Protein AF-A0AA41RWF1-F1 (afdb_monomer_lite)

Sequence (185 aa):
METISLFETELESFVRKYQIRYLEVITYLYDSVLVNKEYFAYAWTNDVKHFGIRTSNRVEGAHSVLKRFLGNSQGGFVECWKQMHKLHESQLTNIKAKFQQSLTFIKHHHRISDFKGLHNHVSQYALDIINKEVGRLEKSRSIAVNFCGCIIYKTHGLPCAHMITIIRSPRKAVINGTRPQLLTK

Radius of gyration: 22.76 Å; chains: 1; bounding box: 69×41×54 Å

Organism: Papaver nudicaule (NCBI:txid74823)

pLDDT: mean 87.12, std 14.69, range [31.48, 97.62]

InterPro domains:
  IPR007527 Zinc finger, SWIM-type [PS50966] (125-171)
  IPR052579 Zinc finger SWIM domain-containing protein [PTHR31569] (22-174)

Foldseek 3Di:
DDAPVNVVVVVVVVCVVCCVPCVVVNVCCVVPPVVCCLLAPCNNLLQAAAQPPRDCVVVVVVVVVLCVQQPDPPDDPVSSVVSVVVVVVVVVVVVVVQLVCQQPDDDPLLPDPLCPVVRNPDRPVLSVVVSVQVVVCVVVVADDPVRFSCSCCSHNVHDHNNNVVCVVPVVVPVPPPDDPPDDDD

Structure (mmCIF, N/CA/C/O backbone):
data_AF-A0AA41RWF1-F1
#
_entry.id   AF-A0AA41RWF1-F1
#
loop_
_atom_site.group_PDB
_atom_site.id
_atom_site.type_symbol
_atom_site.label_atom_id
_atom_site.label_alt_id
_atom_site.label_comp_id
_atom_site.label_asym_id
_atom_site.label_entity_id
_atom_site.label_seq_id
_atom_site.pdbx_PDB_ins_code
_atom_site.Cartn_x
_atom_site.Cartn_y
_atom_site.Cartn_z
_atom_site.occupancy
_atom_site.B_iso_or_equiv
_atom_site.auth_seq_id
_atom_site.auth_comp_id
_atom_site.auth_asym_id
_atom_site.auth_atom_id
_atom_site.pdbx_PDB_model_num
ATOM 1 N N . MET A 1 1 ? 13.223 6.707 6.615 1.00 62.81 1 MET A N 1
ATOM 2 C CA . MET A 1 1 ? 12.283 5.584 6.805 1.00 62.81 1 MET A CA 1
ATOM 3 C C . MET A 1 1 ? 11.822 5.655 8.234 1.00 62.81 1 MET A C 1
ATOM 5 O O . MET A 1 1 ? 12.671 5.891 9.079 1.00 62.81 1 MET A O 1
ATOM 9 N N . GLU A 1 2 ? 10.531 5.500 8.488 1.00 75.25 2 GLU A N 1
ATOM 10 C CA . GLU A 1 2 ? 10.034 5.460 9.859 1.00 75.25 2 GLU A CA 1
ATOM 11 C C . GLU A 1 2 ? 10.534 4.180 10.533 1.00 75.25 2 GLU A C 1
ATOM 13 O O . GLU A 1 2 ? 10.207 3.078 10.095 1.00 75.25 2 GLU A O 1
ATOM 18 N N . THR A 1 3 ? 11.422 4.341 11.509 1.00 86.75 3 THR A N 1
ATOM 19 C CA . THR A 1 3 ? 11.928 3.271 12.374 1.00 86.75 3 THR A CA 1
ATOM 20 C C . THR A 1 3 ? 11.133 3.267 13.672 1.00 86.75 3 THR A C 1
ATOM 22 O O . THR A 1 3 ? 10.513 4.272 14.015 1.00 86.75 3 THR A O 1
ATOM 25 N N . ILE A 1 4 ? 11.189 2.166 14.425 1.00 92.50 4 ILE A N 1
ATOM 26 C CA . ILE A 1 4 ? 10.578 2.088 15.763 1.00 92.50 4 ILE A CA 1
ATOM 27 C C . ILE A 1 4 ? 11.086 3.235 16.649 1.00 92.50 4 ILE A C 1
ATOM 29 O O . ILE A 1 4 ? 10.285 3.952 17.234 1.00 92.50 4 ILE A O 1
ATOM 33 N N . SER A 1 5 ? 12.394 3.504 16.626 1.00 93.12 5 SER A N 1
ATOM 34 C CA . SER A 1 5 ? 12.993 4.614 17.375 1.00 93.12 5 SER A CA 1
ATOM 35 C C . SER A 1 5 ? 12.458 5.994 16.977 1.00 93.12 5 SER A C 1
ATOM 37 O O . SER A 1 5 ? 12.246 6.847 17.837 1.00 93.12 5 SER A O 1
ATOM 39 N N . LEU A 1 6 ? 12.228 6.230 15.679 1.00 93.75 6 LEU A N 1
ATOM 40 C CA . LEU A 1 6 ? 11.646 7.487 15.212 1.00 93.75 6 LEU A CA 1
ATOM 41 C C . LEU A 1 6 ? 10.189 7.596 15.663 1.00 93.75 6 LEU A C 1
ATOM 43 O O . LEU A 1 6 ? 9.792 8.642 16.158 1.00 93.75 6 LEU A O 1
ATOM 47 N N . PHE A 1 7 ? 9.417 6.512 15.547 1.00 95.06 7 PHE A N 1
ATOM 48 C CA . PHE A 1 7 ? 8.037 6.467 16.023 1.00 95.06 7 PHE A CA 1
ATOM 49 C C . PHE A 1 7 ? 7.943 6.776 17.524 1.00 95.06 7 PHE A C 1
ATOM 51 O O . PHE A 1 7 ? 7.116 7.586 17.927 1.00 95.06 7 PHE A O 1
ATOM 58 N N . GLU A 1 8 ? 8.804 6.175 18.346 1.00 95.19 8 GLU A N 1
ATOM 59 C CA . GLU A 1 8 ? 8.847 6.414 19.794 1.00 95.19 8 GLU A CA 1
ATOM 60 C C . GLU A 1 8 ? 9.209 7.868 20.116 1.00 95.19 8 GLU A C 1
ATOM 62 O O . GLU A 1 8 ? 8.521 8.510 20.907 1.00 95.19 8 GLU A O 1
ATOM 67 N N . THR A 1 9 ? 10.214 8.422 19.433 1.00 96.50 9 THR A N 1
ATOM 68 C CA . THR A 1 9 ? 10.635 9.821 19.614 1.00 96.50 9 THR A CA 1
ATOM 69 C C . THR A 1 9 ? 9.513 10.805 19.257 1.00 96.50 9 THR A C 1
ATOM 71 O O . THR A 1 9 ? 9.232 11.746 20.003 1.00 96.50 9 THR A O 1
ATOM 74 N N . GLU A 1 10 ? 8.842 10.590 18.123 1.00 95.56 10 GLU A N 1
ATOM 75 C CA . GLU A 1 10 ? 7.728 11.435 17.679 1.00 95.56 10 GLU A CA 1
ATOM 76 C C . GLU A 1 10 ? 6.505 11.285 18.596 1.00 95.56 10 GLU A C 1
ATOM 78 O O . GLU A 1 10 ? 5.835 12.274 18.903 1.00 95.56 10 GLU A O 1
ATOM 83 N N . LEU A 1 11 ? 6.237 10.073 19.093 1.00 95.56 11 LEU A N 1
ATOM 84 C CA . LEU A 1 11 ? 5.169 9.820 20.057 1.00 95.56 11 LEU A CA 1
ATOM 85 C C . LEU A 1 11 ? 5.436 10.537 21.385 1.00 95.56 11 LEU A C 1
ATOM 87 O O . LEU A 1 11 ? 4.533 11.178 21.919 1.00 95.56 11 LEU A O 1
ATOM 91 N N . GLU A 1 12 ? 6.664 10.494 21.902 1.00 96.00 12 GLU A N 1
ATOM 92 C CA . GLU A 1 12 ? 7.034 11.241 23.106 1.00 96.00 12 GLU A CA 1
ATOM 93 C C . GLU A 1 12 ? 6.847 12.749 22.924 1.00 96.00 12 GLU A C 1
ATOM 95 O O . GLU A 1 12 ? 6.279 13.416 23.791 1.00 96.00 12 GLU A O 1
ATOM 100 N N . SER A 1 13 ? 7.293 13.292 21.788 1.00 96.88 13 SER A N 1
ATOM 101 C CA . SER A 1 13 ? 7.102 14.703 21.439 1.00 96.88 13 SER A CA 1
ATOM 102 C C . SER A 1 13 ? 5.614 15.076 21.401 1.00 96.88 13 SER A C 1
ATOM 104 O O . SER A 1 13 ? 5.193 16.074 21.997 1.00 96.88 13 SER A O 1
ATOM 106 N N . PHE A 1 14 ? 4.791 14.230 20.774 1.00 96.12 14 PHE A N 1
ATOM 107 C CA . PHE A 1 14 ? 3.341 14.387 20.720 1.00 96.12 14 PHE A CA 1
ATOM 108 C C . PHE A 1 14 ? 2.708 14.382 22.119 1.00 96.12 14 PHE A C 1
ATOM 110 O O . PHE A 1 14 ? 1.944 15.288 22.457 1.00 96.12 14 PHE A O 1
ATOM 117 N N . VAL A 1 15 ? 3.056 13.411 22.964 1.00 96.56 15 VAL A N 1
ATOM 118 C CA . VAL A 1 15 ? 2.513 13.292 24.323 1.00 96.56 15 VAL A CA 1
ATOM 119 C C . VAL A 1 15 ? 2.892 14.503 25.165 1.00 96.56 15 VAL A C 1
ATOM 121 O O . VAL A 1 15 ? 2.004 15.144 25.722 1.00 96.56 15 VAL A O 1
ATOM 124 N N . ARG A 1 16 ? 4.168 14.907 25.179 1.00 96.56 16 ARG A N 1
ATOM 125 C CA . ARG A 1 16 ? 4.625 16.097 25.922 1.00 96.56 16 ARG A CA 1
ATOM 126 C C . ARG A 1 16 ? 3.846 17.354 25.538 1.00 96.56 16 ARG A C 1
ATOM 128 O O . ARG A 1 16 ? 3.537 18.177 26.397 1.00 96.56 16 ARG A O 1
ATOM 135 N N . LYS A 1 17 ? 3.507 17.499 24.255 1.00 96.88 17 LYS A N 1
ATOM 136 C CA . LYS A 1 17 ? 2.778 18.659 23.736 1.00 96.88 17 LYS A CA 1
ATOM 137 C C . LYS A 1 17 ? 1.309 18.695 24.166 1.00 96.88 17 LYS A C 1
ATOM 139 O O . LYS A 1 17 ? 0.780 19.781 24.401 1.00 96.88 17 LYS A O 1
ATOM 144 N N . TYR A 1 18 ? 0.638 17.546 24.234 1.00 96.38 18 TYR A N 1
ATOM 145 C CA . TYR A 1 18 ? -0.822 17.490 24.394 1.00 96.38 18 TYR A CA 1
ATOM 146 C C . TYR A 1 18 ? -1.298 16.973 25.756 1.00 96.38 18 TYR A C 1
ATOM 148 O O . TYR A 1 18 ? -2.441 17.244 26.121 1.00 96.38 18 TYR A O 1
ATOM 156 N N . GLN A 1 19 ? -0.444 16.311 26.540 1.00 95.25 19 GLN A N 1
ATOM 157 C CA . GLN A 1 19 ? -0.820 15.669 27.805 1.00 95.25 19 GLN A CA 1
ATOM 158 C C . GLN A 1 19 ? -1.417 16.634 28.834 1.00 95.25 19 GLN A C 1
ATOM 160 O O . GLN A 1 19 ? -2.374 16.274 29.509 1.00 95.25 19 GLN A O 1
ATOM 165 N N . ILE A 1 20 ? -0.908 17.867 28.924 1.00 95.31 20 ILE A N 1
ATOM 166 C CA . ILE A 1 20 ? -1.401 18.855 29.899 1.00 95.31 20 ILE A CA 1
ATOM 167 C C . ILE A 1 20 ? -2.837 19.290 29.573 1.00 95.31 20 ILE A C 1
ATOM 169 O O . ILE A 1 20 ? -3.642 19.507 30.473 1.00 95.31 20 ILE A O 1
ATOM 173 N N . ARG A 1 21 ? -3.170 19.425 28.283 1.00 97.19 21 ARG A N 1
ATOM 174 C CA . ARG A 1 21 ? -4.465 19.963 27.833 1.00 97.19 21 ARG A CA 1
ATOM 175 C C . ARG A 1 21 ? -5.507 18.880 27.551 1.00 97.19 21 ARG A C 1
ATOM 177 O O . ARG A 1 21 ? -6.697 19.163 27.617 1.00 97.19 21 ARG A O 1
ATOM 184 N N . TYR A 1 22 ? -5.067 17.670 27.214 1.00 96.81 22 TYR A N 1
ATOM 185 C CA . TYR A 1 22 ? -5.921 16.583 26.735 1.00 96.81 22 TYR A CA 1
ATOM 186 C C . TYR A 1 22 ? -5.554 15.248 27.389 1.00 96.81 22 TYR A C 1
ATOM 188 O O . TYR A 1 22 ? -5.362 14.247 26.699 1.00 96.81 22 TYR A O 1
ATOM 196 N N . LEU A 1 23 ? -5.442 15.231 28.721 1.00 96.38 23 LEU A N 1
ATOM 197 C CA . LEU A 1 23 ? -5.021 14.049 29.476 1.00 96.38 23 LEU A CA 1
ATOM 198 C C . LEU A 1 23 ? -5.875 12.813 29.152 1.00 96.38 23 LEU A C 1
ATOM 200 O O . LEU A 1 23 ? -5.319 11.778 28.806 1.00 96.38 23 LEU A O 1
ATOM 204 N N . GLU A 1 24 ? -7.204 12.945 29.162 1.00 96.75 24 GLU A N 1
ATOM 205 C CA . GLU A 1 24 ? -8.130 11.841 28.858 1.00 96.75 24 GLU A CA 1
ATOM 206 C C . GLU A 1 24 ? -7.928 11.266 27.449 1.00 96.75 24 GLU A C 1
ATOM 208 O O . GLU A 1 24 ? -7.979 10.053 27.254 1.00 96.75 24 GLU A O 1
ATOM 213 N N . VAL A 1 25 ? -7.643 12.124 26.463 1.00 96.50 25 VAL A N 1
ATOM 214 C CA . VAL A 1 25 ? -7.383 11.694 25.081 1.00 96.50 25 VAL A CA 1
ATOM 215 C C . VAL A 1 25 ? -6.064 10.934 24.998 1.00 96.50 25 VAL A C 1
ATOM 217 O O . VAL A 1 25 ? -5.992 9.914 24.317 1.00 96.50 25 VAL A O 1
ATOM 220 N N . ILE A 1 26 ? -5.022 11.406 25.688 1.00 97.38 26 ILE A N 1
ATOM 221 C CA . ILE A 1 26 ? -3.736 10.705 25.746 1.00 97.38 26 ILE A CA 1
ATOM 222 C C . ILE A 1 26 ? -3.899 9.346 26.433 1.00 97.38 26 ILE A C 1
ATOM 224 O O . ILE A 1 26 ? -3.434 8.350 25.885 1.00 97.38 26 ILE A O 1
ATOM 228 N N . THR A 1 27 ? -4.606 9.276 27.563 1.00 97.25 27 THR A N 1
ATOM 229 C CA . THR A 1 27 ? -4.913 8.010 28.246 1.00 97.25 27 THR A CA 1
ATOM 230 C C . THR A 1 27 ? -5.636 7.044 27.311 1.00 97.25 27 THR A C 1
ATOM 232 O O . THR A 1 27 ? -5.167 5.931 27.095 1.00 97.25 27 THR A O 1
ATOM 235 N N . TYR A 1 28 ? -6.700 7.499 26.645 1.00 97.12 28 TYR A N 1
ATOM 236 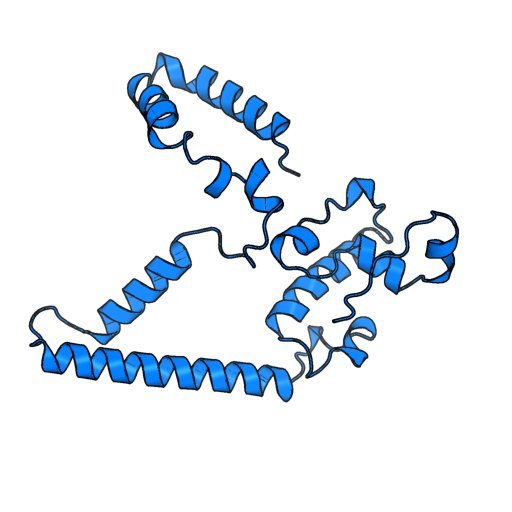C CA . TYR A 1 28 ? -7.417 6.690 25.661 1.00 97.12 28 TYR A CA 1
ATOM 237 C C . TYR A 1 28 ? -6.513 6.196 24.521 1.00 97.12 28 TYR A C 1
ATOM 239 O O . TYR A 1 28 ? -6.597 5.036 24.110 1.00 97.12 28 TYR A O 1
ATOM 247 N N . LEU A 1 29 ? -5.631 7.057 23.999 1.00 96.50 29 LEU A N 1
ATOM 248 C CA . LEU A 1 29 ? -4.693 6.669 22.948 1.00 96.50 29 LEU A CA 1
ATOM 249 C C . LEU A 1 29 ? -3.786 5.525 23.405 1.00 96.50 29 LEU A C 1
ATOM 251 O O . LEU A 1 29 ? -3.615 4.575 22.642 1.00 96.50 29 LEU A O 1
ATOM 255 N N . TYR A 1 30 ? -3.243 5.583 24.620 1.00 96.62 30 TYR A N 1
ATOM 256 C CA . TYR A 1 30 ? -2.413 4.508 25.167 1.00 96.62 30 TYR A CA 1
ATOM 257 C C . TYR A 1 30 ? -3.206 3.224 25.415 1.00 96.62 30 TYR A C 1
ATOM 259 O O . TYR A 1 30 ? -2.762 2.158 24.989 1.00 96.62 30 TYR A O 1
ATOM 267 N N . ASP A 1 31 ? -4.387 3.336 26.017 1.00 96.88 31 ASP A N 1
ATOM 268 C CA . ASP A 1 31 ? -5.171 2.182 26.462 1.00 96.88 31 ASP A CA 1
ATOM 269 C C . ASP A 1 31 ? -5.886 1.459 25.312 1.00 96.88 31 ASP A C 1
ATOM 271 O O . ASP A 1 31 ? -6.123 0.256 25.387 1.00 96.88 31 ASP A O 1
ATOM 275 N N . SER A 1 32 ? -6.246 2.176 24.241 1.00 95.81 32 SER A N 1
ATOM 276 C CA . SER A 1 32 ? -7.093 1.634 23.164 1.00 95.81 32 SER A CA 1
ATOM 277 C C . SER A 1 32 ? -6.406 1.588 21.800 1.00 95.81 32 SER A C 1
ATOM 279 O O . SER A 1 32 ? -6.518 0.601 21.070 1.00 95.81 32 SER A O 1
ATOM 281 N N . VAL A 1 33 ? -5.698 2.655 21.416 1.00 95.00 33 VAL A N 1
ATOM 282 C CA . VAL A 1 33 ? -5.188 2.804 20.043 1.00 95.00 33 VAL A CA 1
ATOM 283 C C . VAL A 1 33 ? -3.782 2.224 19.911 1.00 95.00 33 VAL A C 1
ATOM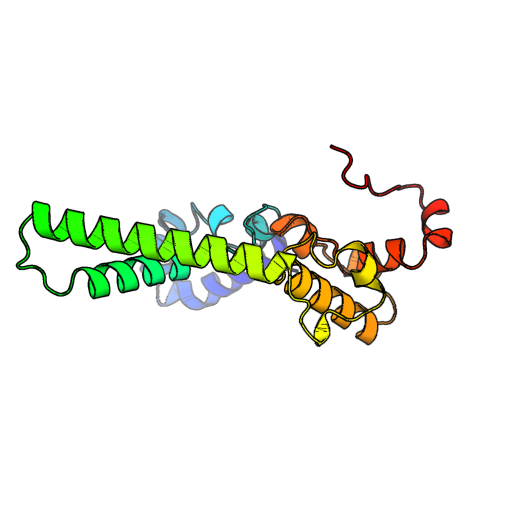 285 O O . VAL A 1 33 ? -3.532 1.383 19.047 1.00 95.00 33 VAL A O 1
ATOM 288 N N . LEU A 1 34 ? -2.859 2.633 20.780 1.00 95.94 34 LEU A N 1
ATOM 289 C CA . LEU A 1 34 ? -1.443 2.272 20.704 1.00 95.94 34 LEU A CA 1
ATOM 290 C C . LEU A 1 34 ? -1.169 0.807 21.054 1.00 95.94 34 LEU A C 1
ATOM 292 O O . LEU A 1 34 ? -0.139 0.282 20.632 1.00 95.94 34 LEU A O 1
ATOM 296 N N . VAL A 1 35 ? -2.105 0.124 21.720 1.00 96.44 35 VAL A N 1
ATOM 297 C CA . VAL A 1 35 ? -2.092 -1.342 21.882 1.00 96.44 35 VAL A CA 1
ATOM 298 C C . VAL A 1 35 ? -1.989 -2.045 20.524 1.00 96.44 35 VAL A C 1
ATOM 300 O O . VAL A 1 35 ? -1.340 -3.077 20.399 1.00 96.44 35 VAL A O 1
ATOM 303 N N . ASN A 1 36 ? -2.565 -1.443 19.481 1.00 94.12 36 ASN A N 1
ATOM 304 C CA . ASN A 1 36 ? -2.608 -1.984 18.126 1.00 94.12 36 ASN A CA 1
ATOM 305 C C . ASN A 1 36 ? -1.640 -1.278 17.158 1.00 94.12 36 ASN A C 1
ATOM 307 O O . ASN A 1 36 ? -1.788 -1.410 15.942 1.00 94.12 36 ASN A O 1
ATOM 311 N N . LYS A 1 37 ? -0.651 -0.521 17.662 1.00 93.50 37 LYS A N 1
ATOM 312 C CA . LYS A 1 37 ? 0.268 0.293 16.836 1.00 93.50 37 LYS A CA 1
ATOM 313 C C . LYS A 1 37 ? 0.969 -0.491 15.733 1.00 93.50 37 LYS A C 1
ATOM 315 O O . LYS A 1 37 ? 1.160 0.035 14.640 1.00 93.50 37 LYS A O 1
ATOM 320 N N . GLU A 1 38 ? 1.280 -1.760 15.974 1.00 92.62 38 GLU A N 1
ATOM 321 C CA . GLU A 1 38 ? 1.986 -2.608 15.009 1.00 92.62 38 GLU A CA 1
ATOM 322 C C . GLU A 1 38 ? 1.180 -2.848 13.721 1.00 92.62 38 GLU A C 1
ATOM 324 O O . GLU A 1 38 ? 1.755 -3.078 12.657 1.00 92.62 38 GLU A O 1
ATOM 329 N N . TYR A 1 39 ? -0.150 -2.722 13.787 1.00 88.88 39 TYR A N 1
ATOM 330 C CA . TYR A 1 39 ? -1.045 -2.940 12.651 1.00 88.88 39 TYR A CA 1
ATOM 331 C C . TYR A 1 39 ? -1.216 -1.717 11.744 1.00 88.88 39 TYR A C 1
ATOM 333 O O . TYR A 1 39 ? -1.690 -1.869 10.617 1.00 88.88 39 TYR A O 1
ATOM 341 N N . PHE A 1 40 ? -0.854 -0.512 12.198 1.00 88.38 40 PHE A N 1
ATOM 342 C CA . PH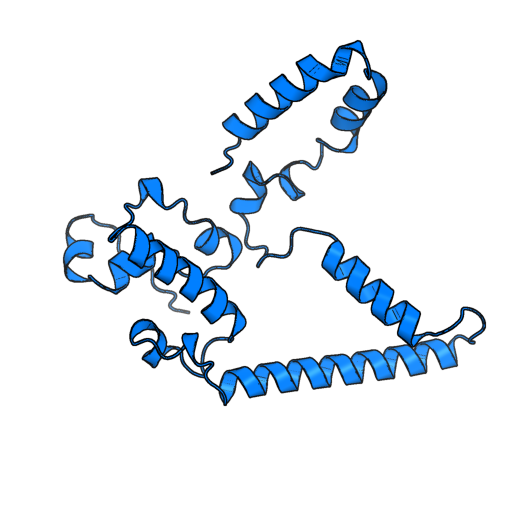E A 1 40 ? -1.082 0.718 11.426 1.00 88.38 40 PHE A CA 1
ATOM 343 C C . PHE A 1 40 ? 0.125 1.656 11.336 1.00 88.38 40 PHE A C 1
ATOM 345 O O . PHE A 1 40 ? 0.223 2.414 10.370 1.00 88.38 40 PHE A O 1
ATOM 352 N N . ALA A 1 41 ? 1.050 1.627 12.295 1.00 92.06 41 ALA A N 1
ATOM 353 C CA . ALA A 1 41 ? 2.217 2.497 12.270 1.00 92.06 41 ALA A CA 1
ATOM 354 C C . ALA A 1 41 ? 3.260 1.981 11.270 1.00 92.06 41 ALA A C 1
ATOM 356 O O . ALA A 1 41 ? 3.521 0.779 11.149 1.00 92.06 41 ALA A O 1
ATOM 357 N N . TYR A 1 42 ? 3.877 2.901 10.527 1.00 92.00 42 TYR A N 1
ATOM 358 C CA . TYR A 1 42 ? 4.823 2.568 9.460 1.00 92.00 42 TYR A CA 1
ATOM 359 C C . TYR A 1 42 ? 6.077 1.859 9.961 1.00 92.00 42 TYR A C 1
ATOM 361 O O . TYR A 1 42 ? 6.650 1.066 9.214 1.00 92.00 42 TYR A O 1
ATOM 369 N N . ALA A 1 43 ? 6.475 2.111 11.209 1.00 93.75 43 ALA A N 1
ATOM 370 C CA . ALA A 1 43 ? 7.609 1.449 11.844 1.00 93.75 43 ALA A CA 1
ATOM 371 C C . ALA A 1 43 ? 7.495 -0.089 11.840 1.00 93.75 43 ALA A C 1
ATOM 373 O O . ALA A 1 43 ? 8.510 -0.762 11.673 1.00 93.75 43 ALA A O 1
ATOM 374 N N . TRP A 1 44 ? 6.276 -0.632 11.937 1.00 93.62 44 TRP A N 1
ATOM 375 C CA . TRP A 1 44 ? 6.010 -2.074 11.871 1.00 93.62 44 TRP A 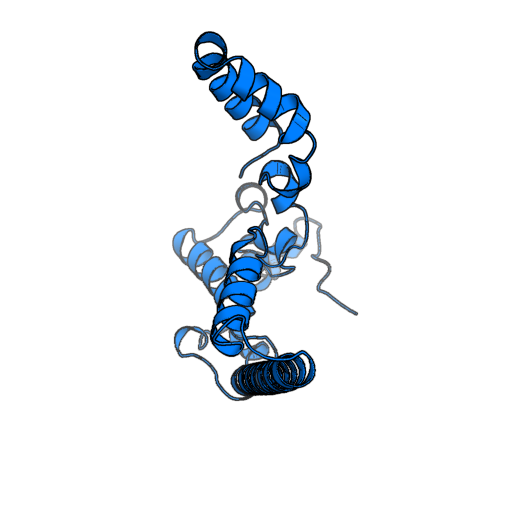CA 1
ATOM 376 C C . TRP A 1 44 ? 5.432 -2.488 10.518 1.00 93.62 44 TRP A C 1
ATOM 378 O O . TRP A 1 44 ? 5.888 -3.448 9.898 1.00 93.62 44 TRP A O 1
ATOM 388 N N . THR A 1 45 ? 4.462 -1.731 9.998 1.00 93.06 45 THR A N 1
ATOM 389 C CA . THR A 1 45 ? 3.749 -2.123 8.773 1.00 93.06 45 THR A CA 1
ATOM 390 C C . THR A 1 45 ? 4.634 -2.117 7.525 1.00 93.06 45 THR A C 1
ATOM 392 O O . THR A 1 45 ? 4.381 -2.883 6.599 1.00 93.06 45 THR A O 1
ATOM 395 N N . ASN A 1 46 ? 5.717 -1.331 7.489 1.00 93.38 46 ASN A N 1
ATOM 396 C CA . ASN A 1 46 ? 6.657 -1.365 6.363 1.00 93.38 46 ASN A CA 1
ATOM 397 C C . ASN A 1 46 ? 7.495 -2.652 6.287 1.00 93.38 46 ASN A C 1
ATOM 399 O O . ASN A 1 46 ? 8.238 -2.815 5.315 1.00 93.38 46 ASN A O 1
ATOM 403 N N . ASP A 1 47 ? 7.394 -3.546 7.275 1.00 91.56 47 ASP A N 1
ATOM 404 C CA . ASP A 1 47 ? 8.089 -4.836 7.298 1.00 91.56 47 ASP A CA 1
ATOM 405 C C . ASP A 1 47 ? 7.196 -6.032 6.936 1.00 91.56 47 ASP A C 1
ATOM 407 O O . ASP A 1 47 ? 7.682 -7.153 6.812 1.00 91.56 47 ASP A O 1
ATOM 411 N N . VAL A 1 48 ? 5.902 -5.805 6.679 1.00 91.69 48 VAL A N 1
ATOM 412 C CA . VAL A 1 48 ? 4.952 -6.865 6.305 1.00 91.69 48 VAL A CA 1
ATOM 413 C C . VAL A 1 48 ? 4.408 -6.680 4.888 1.00 91.69 48 VAL A C 1
ATOM 415 O O . VAL A 1 48 ? 4.214 -5.564 4.402 1.00 91.69 48 VAL A O 1
ATOM 418 N N . LYS A 1 49 ? 4.112 -7.792 4.204 1.00 93.62 49 LYS A N 1
ATOM 419 C CA . LYS A 1 49 ? 3.547 -7.787 2.843 1.00 93.62 49 LYS A CA 1
ATOM 420 C C . LYS A 1 49 ? 2.058 -7.446 2.856 1.00 93.62 49 LYS A C 1
ATOM 422 O O . LYS A 1 49 ? 1.212 -8.333 2.854 1.00 93.62 49 LYS A O 1
ATOM 427 N N . HIS A 1 50 ? 1.737 -6.158 2.829 1.00 92.00 50 HIS A N 1
ATOM 428 C CA . HIS A 1 50 ? 0.354 -5.672 2.809 1.00 92.00 50 HIS A CA 1
ATOM 429 C C . HIS A 1 50 ? -0.096 -5.143 1.424 1.00 92.00 50 HIS A C 1
ATOM 431 O O . HIS A 1 50 ? -1.216 -4.662 1.275 1.00 92.00 50 HIS A O 1
ATOM 437 N N . PHE A 1 51 ? 0.764 -5.174 0.395 1.00 91.94 51 PHE A N 1
ATOM 438 C CA . PHE A 1 51 ? 0.464 -4.800 -1.004 1.00 91.94 51 PHE A CA 1
ATOM 439 C C . PHE A 1 51 ? -0.177 -3.410 -1.200 1.00 91.94 51 PHE A C 1
ATOM 441 O O . PHE A 1 51 ? -0.948 -3.172 -2.133 1.00 91.94 51 PHE A O 1
ATOM 448 N N . GLY A 1 52 ? 0.130 -2.474 -0.298 1.00 88.56 52 GLY A N 1
ATOM 449 C CA . GLY A 1 52 ? -0.432 -1.120 -0.302 1.00 88.56 52 GLY A CA 1
ATOM 450 C C . GLY A 1 52 ? -1.809 -0.995 0.360 1.00 88.56 52 GLY A C 1
ATOM 451 O O . GLY A 1 52 ? -2.331 0.115 0.450 1.00 88.56 52 GLY A O 1
ATOM 452 N N . ILE A 1 53 ? -2.378 -2.089 0.873 1.00 86.88 53 ILE A N 1
ATOM 453 C CA . ILE A 1 53 ? -3.580 -2.078 1.711 1.00 86.88 53 ILE A CA 1
ATOM 454 C C . ILE A 1 53 ? -3.154 -1.666 3.121 1.00 86.88 53 ILE A C 1
ATOM 456 O O . ILE A 1 53 ? -2.543 -2.449 3.835 1.00 86.88 53 ILE A O 1
ATOM 460 N N . ARG A 1 54 ? -3.404 -0.407 3.488 1.00 79.44 54 ARG A N 1
ATOM 461 C CA . ARG A 1 54 ? -3.035 0.152 4.804 1.00 79.44 54 ARG A CA 1
ATOM 462 C C . ARG A 1 54 ? -4.165 0.901 5.500 1.00 79.44 54 ARG A C 1
ATOM 464 O O . ARG A 1 54 ? -4.042 1.242 6.665 1.00 79.44 54 ARG A O 1
ATOM 471 N N . THR A 1 55 ? -5.235 1.216 4.777 1.00 79.12 55 THR A N 1
ATOM 472 C CA . THR A 1 55 ? -6.347 2.019 5.289 1.00 79.12 55 THR A CA 1
ATOM 473 C C . THR A 1 55 ? -7.672 1.329 5.004 1.00 79.12 55 THR A C 1
ATOM 475 O O . THR A 1 55 ? -7.806 0.586 4.023 1.00 79.12 55 THR A O 1
ATOM 478 N N . SER A 1 56 ? -8.673 1.617 5.837 1.00 80.25 56 SER A N 1
ATOM 479 C CA . SER A 1 56 ? -10.055 1.168 5.653 1.00 80.25 56 SER A CA 1
ATOM 480 C C . SER A 1 56 ? -10.712 1.763 4.405 1.00 80.25 56 SER A C 1
ATOM 482 O O . SER A 1 56 ? -11.752 1.262 3.994 1.00 80.25 56 SER A O 1
ATOM 484 N N . ASN A 1 57 ? -10.098 2.743 3.727 1.00 84.25 57 ASN A N 1
ATOM 485 C CA . ASN A 1 57 ? -10.659 3.405 2.541 1.00 84.25 57 ASN A CA 1
ATOM 486 C C . ASN A 1 57 ? -11.122 2.417 1.457 1.00 84.25 57 ASN A C 1
ATOM 488 O O . ASN A 1 57 ? -12.094 2.671 0.751 1.00 84.25 57 ASN A O 1
ATOM 492 N N . ARG A 1 58 ? -10.428 1.280 1.292 1.00 83.88 58 ARG A N 1
ATOM 493 C CA . ARG A 1 58 ? -10.843 0.233 0.340 1.00 83.88 58 ARG A CA 1
ATOM 494 C C . ARG A 1 58 ? -12.127 -0.468 0.781 1.00 83.88 58 ARG A C 1
ATOM 496 O O . ARG A 1 58 ? -12.984 -0.725 -0.061 1.00 83.88 58 ARG A O 1
ATOM 503 N N . VAL A 1 59 ? -12.257 -0.742 2.076 1.00 86.69 59 VAL A N 1
ATOM 504 C CA . VAL A 1 59 ? -13.448 -1.342 2.692 1.00 86.69 59 VAL A CA 1
ATOM 505 C C . VAL A 1 59 ? -14.614 -0.358 2.644 1.00 86.69 59 VAL A C 1
ATOM 507 O O . VAL A 1 59 ? -15.696 -0.710 2.190 1.00 86.69 59 VAL A O 1
ATOM 510 N N . GLU A 1 60 ? -14.383 0.896 3.019 1.00 90.19 60 GLU A N 1
ATOM 511 C CA . GLU A 1 60 ? -15.385 1.963 2.976 1.00 90.19 60 GLU A CA 1
ATOM 512 C C . GLU A 1 60 ? -15.864 2.240 1.549 1.00 90.19 60 GLU A C 1
ATOM 514 O O . GLU A 1 60 ? -17.064 2.365 1.308 1.00 90.19 60 GLU A O 1
ATOM 519 N N . GLY A 1 61 ? -14.947 2.257 0.577 1.00 90.00 61 GLY A N 1
ATOM 520 C CA . GLY A 1 61 ? -15.288 2.374 -0.838 1.00 90.00 61 GLY A CA 1
ATOM 521 C C . GLY A 1 61 ? -16.141 1.203 -1.328 1.00 90.00 61 GLY A C 1
ATOM 522 O O . GLY A 1 61 ? -17.152 1.420 -1.993 1.00 90.00 61 GLY A O 1
ATOM 523 N N . ALA A 1 62 ? -15.783 -0.032 -0.963 1.00 88.69 62 ALA A N 1
ATOM 524 C CA . ALA A 1 62 ? -16.581 -1.214 -1.290 1.00 88.69 62 ALA A CA 1
ATOM 525 C C . ALA A 1 62 ? -17.977 -1.156 -0.647 1.00 88.69 62 ALA A C 1
ATOM 527 O O . ALA A 1 62 ? -18.975 -1.424 -1.315 1.00 88.69 62 ALA A O 1
ATOM 528 N N . HIS A 1 63 ? -18.058 -0.730 0.614 1.00 90.19 63 HIS A N 1
ATOM 529 C CA . HIS A 1 63 ? -19.317 -0.561 1.331 1.00 90.19 63 HIS A CA 1
ATOM 530 C C . HIS A 1 63 ? -20.198 0.527 0.701 1.00 90.19 63 HIS A C 1
ATOM 532 O O . HIS A 1 63 ? -21.400 0.331 0.541 1.00 90.19 63 HIS A O 1
ATOM 538 N N . SER A 1 64 ? -19.605 1.647 0.283 1.00 92.06 64 SER A N 1
ATOM 539 C CA . SER A 1 64 ? -20.301 2.721 -0.434 1.00 92.06 64 SER A CA 1
ATOM 540 C C . SER A 1 64 ? -20.859 2.240 -1.778 1.00 92.06 64 SER A C 1
ATOM 542 O O . SER A 1 64 ? -22.027 2.479 -2.089 1.00 92.06 64 SER A O 1
ATOM 544 N N . VAL A 1 65 ? -20.067 1.482 -2.547 1.00 91.81 65 VAL A N 1
ATOM 545 C CA . VAL A 1 65 ? -20.526 0.865 -3.802 1.00 91.81 65 VAL A CA 1
ATOM 546 C C . VAL A 1 65 ? -21.691 -0.087 -3.550 1.00 91.81 65 VAL A C 1
ATOM 548 O O . VAL A 1 65 ? -22.683 -0.003 -4.269 1.00 91.81 65 VAL A O 1
ATOM 551 N N . LEU A 1 66 ? -21.598 -0.945 -2.530 1.00 90.56 66 LEU A N 1
ATOM 552 C CA . LEU A 1 66 ? -22.666 -1.873 -2.165 1.00 90.56 66 LEU A CA 1
ATOM 553 C C . LEU A 1 66 ? -23.951 -1.129 -1.788 1.00 90.56 66 LEU A C 1
ATOM 555 O O . LEU A 1 66 ? -25.001 -1.427 -2.345 1.00 90.56 66 LEU A O 1
ATOM 559 N N . LYS A 1 67 ? -23.870 -0.124 -0.908 1.00 89.69 67 LYS A N 1
ATOM 560 C CA . LYS A 1 67 ? -25.024 0.705 -0.527 1.00 89.69 67 LYS A CA 1
ATOM 561 C C . LYS A 1 67 ? -25.685 1.352 -1.739 1.00 89.69 67 LYS A C 1
ATOM 563 O O . LYS A 1 67 ? -26.900 1.293 -1.874 1.00 89.69 67 LYS A O 1
ATOM 568 N N . ARG A 1 68 ? -24.887 1.923 -2.646 1.00 89.19 68 ARG A N 1
ATOM 569 C CA . ARG A 1 68 ? -25.403 2.521 -3.883 1.00 89.19 68 ARG A CA 1
ATOM 570 C C . ARG A 1 68 ? -26.084 1.485 -4.774 1.00 89.19 68 ARG A C 1
ATOM 572 O O . ARG A 1 68 ? -27.063 1.815 -5.429 1.00 89.19 68 ARG A O 1
ATOM 579 N N . PHE A 1 69 ? -25.559 0.263 -4.810 1.00 85.94 69 PHE A N 1
ATOM 580 C CA . PHE A 1 69 ? -26.137 -0.820 -5.596 1.00 85.94 69 PHE A CA 1
ATOM 581 C C . PHE A 1 69 ? -27.465 -1.304 -5.015 1.00 85.94 69 PHE A C 1
ATOM 583 O O . PHE A 1 69 ? -28.376 -1.532 -5.794 1.00 85.94 69 PHE A O 1
ATOM 590 N N . LEU A 1 70 ? -27.564 -1.393 -3.681 1.00 88.94 70 LEU A N 1
ATOM 591 C CA . LEU A 1 70 ? -28.783 -1.745 -2.941 1.00 88.94 70 LEU A CA 1
ATOM 592 C C . LEU A 1 70 ? -29.879 -0.668 -3.036 1.00 88.94 70 LEU A C 1
ATOM 594 O O . LEU A 1 70 ? -31.059 -0.946 -2.834 1.00 88.94 70 LEU A O 1
ATOM 598 N N . GLY A 1 71 ? -29.500 0.575 -3.340 1.00 85.50 71 GLY A N 1
ATOM 599 C CA . GLY A 1 71 ? -30.425 1.689 -3.505 1.00 85.50 71 GLY A CA 1
ATOM 600 C C . GLY A 1 71 ? -30.954 2.199 -2.167 1.00 85.50 71 GLY A C 1
ATOM 601 O O . GLY A 1 71 ? -30.328 3.054 -1.542 1.00 85.50 71 GLY A O 1
ATOM 602 N N . ASN A 1 72 ? -32.118 1.708 -1.739 1.00 79.50 72 ASN A N 1
ATOM 603 C CA . ASN A 1 72 ? -32.781 2.128 -0.503 1.00 79.50 72 ASN A CA 1
ATOM 604 C C . ASN A 1 72 ? -32.941 0.958 0.485 1.00 79.50 72 ASN A C 1
ATOM 606 O O . ASN A 1 72 ? -32.791 -0.209 0.137 1.00 79.50 72 ASN A O 1
ATOM 610 N N . SER A 1 73 ? -33.249 1.273 1.743 1.00 79.75 73 SER A N 1
ATOM 611 C CA . SER A 1 73 ? -33.381 0.285 2.821 1.00 79.75 73 SER A CA 1
ATOM 612 C C . SER A 1 73 ? -34.745 -0.416 2.879 1.00 79.75 73 SER A C 1
ATOM 614 O O . SER A 1 73 ? -35.023 -1.095 3.862 1.00 79.75 73 SER A O 1
ATOM 616 N N . GLN A 1 74 ? -35.610 -0.244 1.873 1.00 80.19 74 GLN A N 1
ATOM 617 C CA . GLN A 1 74 ? -36.968 -0.809 1.855 1.00 80.19 74 GLN A CA 1
ATOM 618 C C . GLN A 1 74 ? -37.063 -2.127 1.066 1.00 80.19 74 GLN A C 1
ATOM 620 O O . GLN A 1 74 ? -38.135 -2.725 0.989 1.00 80.19 74 GLN A O 1
ATOM 625 N N . GLY A 1 75 ? -35.958 -2.595 0.477 1.00 79.69 75 GLY A N 1
ATOM 626 C CA . GLY A 1 75 ? -35.908 -3.863 -0.250 1.00 79.69 75 GLY A CA 1
ATOM 627 C C . GLY A 1 75 ? -36.038 -5.085 0.666 1.00 79.69 75 GLY A C 1
ATOM 628 O O . GLY A 1 75 ? -35.415 -5.161 1.7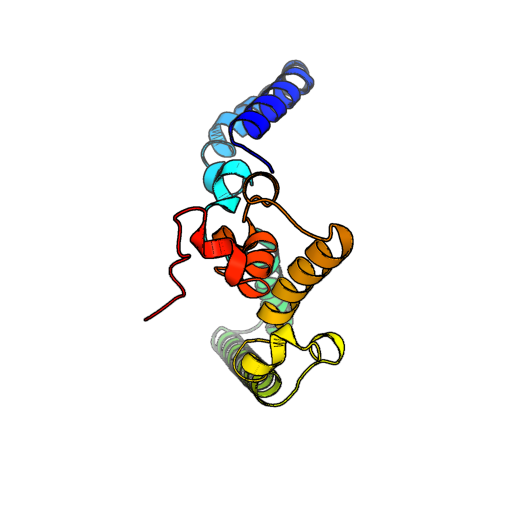24 1.00 79.69 75 GLY A O 1
ATOM 629 N N . GLY A 1 76 ? -36.825 -6.077 0.241 1.00 88.50 76 GLY A N 1
ATOM 630 C CA . GLY A 1 76 ? -36.890 -7.379 0.910 1.00 88.50 76 GLY A CA 1
ATOM 631 C C . GLY A 1 76 ? -35.606 -8.199 0.723 1.00 88.50 76 GLY A C 1
ATOM 632 O O . GLY A 1 76 ? -34.848 -7.985 -0.223 1.00 88.50 76 GLY A O 1
ATOM 633 N N . PHE A 1 77 ? -35.385 -9.193 1.589 1.00 89.06 77 PHE A N 1
ATOM 634 C CA . PHE A 1 77 ? -34.163 -10.015 1.602 1.00 89.06 77 PHE A CA 1
ATOM 635 C C . PHE A 1 77 ? -33.787 -10.599 0.227 1.00 89.06 77 PHE A C 1
ATOM 637 O O . PHE A 1 77 ? -32.638 -10.499 -0.202 1.00 89.06 77 PHE A O 1
ATOM 644 N N . VAL A 1 78 ? -34.763 -11.166 -0.491 1.00 91.81 78 VAL A N 1
ATOM 645 C CA . VAL A 1 78 ? -34.547 -11.776 -1.815 1.00 91.81 78 VAL A CA 1
ATOM 646 C C . VAL A 1 78 ? -34.070 -10.747 -2.844 1.00 91.81 78 VAL A C 1
ATOM 648 O O . VAL A 1 78 ? -33.230 -11.061 -3.685 1.00 91.81 78 VAL A O 1
ATOM 651 N N . GLU A 1 79 ? -34.583 -9.520 -2.781 1.00 88.44 79 GLU A N 1
ATOM 652 C CA . GLU A 1 79 ? -34.202 -8.453 -3.705 1.00 88.44 79 GLU A CA 1
ATOM 653 C C . GLU A 1 79 ? -32.787 -7.946 -3.404 1.00 88.44 79 GLU A C 1
ATOM 655 O O . GLU A 1 79 ? -31.957 -7.863 -4.309 1.00 88.44 79 GLU A O 1
ATOM 660 N N . CYS A 1 80 ? -32.461 -7.741 -2.124 1.00 90.19 80 CYS A N 1
ATOM 661 C CA . CYS A 1 80 ? -31.101 -7.419 -1.690 1.00 90.19 80 CYS A CA 1
ATOM 662 C C . CYS A 1 80 ? -30.092 -8.477 -2.160 1.00 90.19 80 CYS A C 1
ATOM 664 O O . CYS A 1 80 ? -29.054 -8.133 -2.726 1.00 90.19 80 CYS A O 1
ATOM 666 N N . TRP A 1 81 ? -30.416 -9.766 -2.004 1.00 91.38 81 TRP A N 1
ATOM 667 C CA . TRP A 1 81 ? -29.570 -10.859 -2.488 1.00 91.38 81 TRP A CA 1
ATOM 668 C C . TRP A 1 81 ? -29.355 -10.804 -4.005 1.00 91.38 81 TRP A C 1
ATOM 670 O O . TRP A 1 81 ? -28.215 -10.876 -4.467 1.00 91.38 81 TRP A O 1
ATOM 680 N N . LYS A 1 82 ? -30.424 -10.629 -4.796 1.00 91.62 82 LYS A N 1
ATOM 681 C CA . LYS A 1 82 ? -30.325 -10.510 -6.262 1.00 91.62 82 LYS A CA 1
ATOM 682 C C . LYS A 1 82 ? -29.418 -9.353 -6.679 1.00 91.62 82 LYS A C 1
ATOM 684 O O . LYS A 1 82 ? -28.632 -9.496 -7.615 1.00 91.62 82 LYS A O 1
ATOM 689 N N . GLN A 1 83 ? -29.505 -8.216 -5.994 1.00 90.75 83 GLN A N 1
ATOM 690 C CA . GLN A 1 83 ? -28.667 -7.053 -6.280 1.00 90.75 83 GLN A CA 1
ATOM 691 C C . GLN A 1 83 ? -27.203 -7.285 -5.891 1.00 90.75 83 GLN A C 1
ATOM 693 O O . GLN A 1 83 ? -26.310 -6.988 -6.684 1.00 90.75 83 GLN A O 1
ATOM 698 N N . MET A 1 84 ? -26.943 -7.887 -4.727 1.00 91.81 84 MET A N 1
ATOM 699 C CA . MET A 1 84 ? -25.592 -8.289 -4.317 1.00 91.81 84 MET A CA 1
ATOM 700 C C . MET A 1 84 ? -24.967 -9.283 -5.298 1.00 91.81 84 MET A C 1
ATOM 702 O O . MET A 1 84 ? -23.805 -9.133 -5.673 1.00 91.81 84 MET A O 1
ATOM 706 N N . HIS A 1 85 ? -25.742 -10.263 -5.763 1.00 94.12 85 HIS A N 1
ATOM 707 C CA . HIS A 1 85 ? -25.286 -11.234 -6.751 1.00 94.12 85 HIS A CA 1
ATOM 708 C C . HIS A 1 85 ? -24.852 -10.547 -8.053 1.00 94.12 85 HIS A C 1
ATOM 710 O O . HIS A 1 85 ? -23.712 -10.720 -8.482 1.00 94.12 85 HIS A O 1
ATOM 716 N N . LYS A 1 86 ? -25.695 -9.666 -8.610 1.00 93.25 86 LYS A N 1
ATOM 717 C CA . LYS A 1 86 ? -25.359 -8.865 -9.802 1.00 93.25 86 LYS A CA 1
ATOM 718 C C . LYS A 1 86 ? -24.116 -7.995 -9.596 1.00 93.25 86 LYS A C 1
ATOM 720 O O 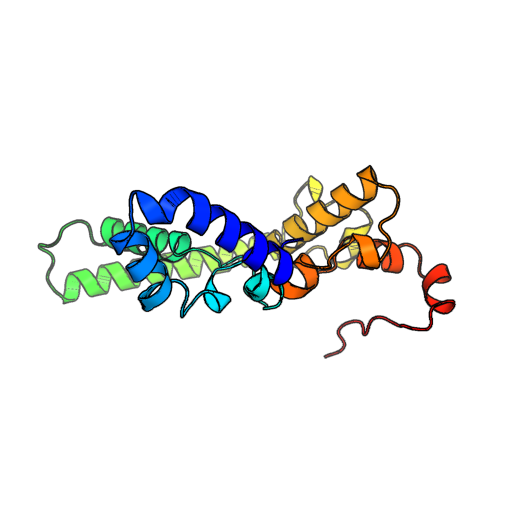. LYS A 1 86 ? -23.295 -7.856 -10.505 1.00 93.25 86 LYS A O 1
ATOM 725 N N . LEU A 1 87 ? -23.957 -7.401 -8.409 1.00 93.94 87 LEU A N 1
ATOM 726 C CA . LEU A 1 87 ? -22.759 -6.632 -8.070 1.00 93.94 87 LEU A CA 1
ATOM 727 C C . LEU A 1 87 ? -21.508 -7.515 -8.127 1.00 93.94 87 LEU A C 1
ATOM 729 O O . LEU A 1 87 ? -20.512 -7.116 -8.732 1.00 93.94 87 LEU A O 1
ATOM 733 N N . HIS A 1 88 ? -21.553 -8.707 -7.532 1.00 94.12 88 HIS A N 1
ATOM 734 C CA . HIS A 1 88 ? -20.429 -9.643 -7.542 1.00 94.12 88 HIS A CA 1
ATOM 735 C C . HIS A 1 88 ? -20.095 -10.121 -8.960 1.00 94.12 88 HIS A C 1
ATOM 737 O O . HIS A 1 88 ? -18.920 -10.150 -9.327 1.00 94.12 88 HIS A O 1
ATOM 743 N N . GLU A 1 89 ? -21.096 -10.423 -9.790 1.00 96.38 89 GLU A N 1
ATOM 744 C CA . GLU A 1 89 ? -20.888 -10.775 -11.201 1.00 96.38 89 GLU A CA 1
ATOM 745 C C . GLU A 1 89 ? -20.211 -9.638 -11.983 1.00 96.38 89 GLU A C 1
ATOM 747 O O . GLU A 1 89 ? -19.255 -9.862 -12.735 1.00 96.38 89 GLU A O 1
ATOM 752 N N . SER A 1 90 ? -20.654 -8.398 -11.763 1.00 94.50 90 SER A N 1
ATOM 753 C CA . SER A 1 90 ? -20.054 -7.203 -12.364 1.00 94.50 90 SER A CA 1
ATOM 754 C C . SER A 1 90 ? -18.604 -7.000 -11.910 1.00 94.50 90 SER A C 1
ATOM 756 O O . SER A 1 90 ? -17.709 -6.769 -12.730 1.00 94.50 90 SER A O 1
ATOM 758 N N . GLN A 1 91 ? -18.328 -7.157 -10.612 1.00 94.81 91 GLN A N 1
ATOM 759 C CA . GLN A 1 91 ? -16.972 -7.080 -10.064 1.00 94.81 91 GLN A CA 1
ATOM 760 C C . GLN A 1 91 ? -16.063 -8.169 -10.637 1.00 94.81 91 GLN A C 1
ATOM 762 O O . GLN A 1 91 ? -14.942 -7.865 -11.051 1.00 94.81 91 GLN A O 1
ATOM 767 N N . LEU A 1 92 ? -16.544 -9.412 -10.724 1.00 96.75 92 LEU A N 1
ATOM 768 C CA . LEU A 1 92 ? -15.803 -10.522 -11.317 1.00 96.75 92 LEU A CA 1
ATOM 769 C C . LEU A 1 92 ? -15.476 -10.248 -12.788 1.00 96.75 92 LEU A C 1
ATOM 771 O O . LEU A 1 92 ? -14.339 -10.446 -13.219 1.00 96.75 92 LEU A O 1
ATOM 775 N N . THR A 1 93 ? -16.450 -9.746 -13.546 1.00 97.62 93 THR A N 1
ATOM 776 C CA . THR A 1 93 ? -16.264 -9.361 -14.951 1.00 97.62 93 THR A CA 1
ATOM 777 C C . THR A 1 93 ? -15.198 -8.274 -15.087 1.00 97.62 93 THR A C 1
ATOM 779 O O . THR A 1 93 ? -14.292 -8.395 -15.910 1.00 97.62 93 THR A O 1
ATOM 782 N N . ASN A 1 94 ? -15.234 -7.250 -14.231 1.00 95.81 94 ASN A N 1
ATOM 783 C CA . ASN A 1 94 ? -14.237 -6.178 -14.212 1.00 95.81 94 ASN A CA 1
ATOM 784 C C . ASN A 1 94 ? -12.830 -6.698 -13.860 1.00 95.81 94 ASN A C 1
ATOM 786 O O . ASN A 1 94 ? -11.851 -6.329 -14.506 1.00 95.81 94 ASN A O 1
ATOM 790 N N . ILE A 1 95 ? -12.714 -7.594 -12.875 1.00 94.81 95 ILE A N 1
ATOM 791 C CA . ILE A 1 95 ? -11.438 -8.228 -12.512 1.00 94.81 95 ILE A CA 1
ATOM 792 C C . ILE A 1 95 ? -10.868 -9.008 -13.704 1.00 94.81 95 ILE A C 1
ATOM 794 O O . ILE A 1 95 ? -9.711 -8.797 -14.070 1.00 94.81 95 ILE A O 1
ATOM 798 N N . LYS A 1 96 ? -11.684 -9.846 -14.358 1.00 96.38 96 LYS A N 1
ATOM 799 C CA . LYS A 1 96 ? -11.281 -10.587 -15.564 1.00 96.38 96 LYS A CA 1
ATOM 800 C C . LYS A 1 96 ? -10.845 -9.645 -16.687 1.00 96.38 96 LYS A C 1
ATOM 802 O O . LYS A 1 96 ? -9.789 -9.857 -17.278 1.00 96.38 96 LYS A O 1
ATOM 807 N N . ALA A 1 97 ? -11.598 -8.573 -16.931 1.00 95.94 97 ALA A N 1
ATOM 808 C CA . ALA A 1 97 ? -11.255 -7.573 -17.938 1.00 95.94 97 ALA A CA 1
ATOM 809 C C . ALA A 1 97 ? -9.912 -6.882 -17.640 1.00 95.94 97 ALA A C 1
ATOM 811 O O . ALA A 1 97 ? -9.097 -6.707 -18.543 1.00 95.94 97 ALA A O 1
ATOM 812 N N . LYS A 1 98 ? -9.633 -6.540 -16.375 1.00 93.69 98 LYS A N 1
ATOM 813 C CA . LYS A 1 98 ? -8.348 -5.949 -15.956 1.00 93.69 98 LYS A CA 1
ATOM 814 C C . LYS A 1 98 ? -7.171 -6.912 -16.091 1.00 93.69 98 LYS A C 1
ATOM 816 O O . LYS A 1 98 ? -6.072 -6.481 -16.451 1.00 93.69 98 LYS A O 1
ATOM 821 N N . PHE A 1 99 ? -7.381 -8.198 -15.810 1.00 93.44 99 PHE A N 1
ATOM 822 C CA . PHE A 1 99 ? -6.361 -9.210 -16.072 1.00 93.44 99 PHE A CA 1
ATOM 823 C C . PHE A 1 99 ? -6.087 -9.327 -17.563 1.00 93.44 99 PHE A C 1
ATOM 825 O O . PHE A 1 99 ? -4.933 -9.201 -17.961 1.00 93.44 99 PHE A O 1
ATOM 832 N N . GLN A 1 100 ? -7.131 -9.440 -18.385 1.00 95.19 100 GLN A N 1
ATOM 833 C CA . GLN A 1 100 ? -6.975 -9.480 -19.835 1.00 95.19 100 GLN A CA 1
ATOM 834 C C . GLN A 1 100 ? -6.233 -8.245 -20.354 1.00 95.19 100 GLN A C 1
ATOM 836 O O . GLN A 1 100 ? -5.281 -8.377 -21.113 1.00 95.19 100 GLN A O 1
ATOM 841 N N . GLN A 1 101 ? -6.589 -7.053 -19.870 1.00 93.19 101 GLN A N 1
ATOM 842 C CA . GLN A 1 101 ? -5.895 -5.815 -20.217 1.00 93.19 101 GLN A CA 1
ATOM 843 C C . GLN A 1 101 ? -4.400 -5.870 -19.870 1.00 93.19 101 GLN A C 1
ATOM 845 O O . GLN A 1 101 ? -3.580 -5.376 -20.639 1.00 93.19 101 GLN A O 1
ATOM 850 N N . SER A 1 102 ? -4.029 -6.477 -18.739 1.00 93.12 102 SER A N 1
ATOM 851 C CA . SER A 1 102 ? -2.619 -6.651 -18.365 1.00 93.12 102 SER A CA 1
ATOM 852 C C . SER A 1 102 ? -1.887 -7.682 -19.229 1.00 93.12 102 SER A C 1
ATOM 854 O O . SER A 1 102 ? -0.676 -7.570 -19.371 1.00 93.12 102 SER A O 1
ATOM 856 N N . LEU A 1 103 ? -2.603 -8.655 -19.802 1.00 93.06 103 LEU A N 1
ATOM 857 C CA . LEU A 1 103 ? -2.051 -9.686 -20.688 1.00 93.06 103 LEU A CA 1
ATOM 858 C C . LEU A 1 103 ? -1.922 -9.226 -22.146 1.00 93.06 103 LEU A C 1
ATOM 860 O O . LEU A 1 103 ? -1.123 -9.787 -22.888 1.00 93.06 103 LEU A O 1
ATOM 864 N N . THR A 1 104 ? -2.723 -8.253 -22.587 1.00 93.44 104 THR A N 1
ATOM 865 C CA . THR A 1 104 ? -2.775 -7.866 -24.007 1.00 93.44 104 THR A CA 1
ATOM 866 C C . THR A 1 104 ? -2.264 -6.462 -24.293 1.00 93.44 104 THR A C 1
ATOM 868 O O . THR A 1 104 ? -1.927 -6.168 -25.438 1.00 93.44 104 THR A O 1
ATOM 871 N N . PHE A 1 105 ? -2.239 -5.569 -23.300 1.00 92.19 105 PHE A N 1
ATOM 872 C CA . PHE A 1 105 ? -1.928 -4.159 -23.509 1.00 92.19 105 PHE A CA 1
ATOM 873 C C . PHE A 1 105 ? -0.761 -3.675 -22.647 1.00 92.19 105 PHE A C 1
ATOM 875 O O . PHE A 1 105 ? -0.753 -3.810 -21.422 1.00 92.19 105 PHE A O 1
ATOM 882 N N . ILE A 1 106 ? 0.181 -2.991 -23.301 1.00 93.00 106 ILE A N 1
ATOM 883 C CA . ILE A 1 106 ? 1.343 -2.362 -22.670 1.00 93.00 106 ILE A CA 1
ATOM 884 C C . ILE A 1 106 ? 1.145 -0.843 -22.676 1.00 93.00 106 ILE A C 1
ATOM 886 O O . ILE A 1 106 ? 1.099 -0.220 -23.744 1.00 93.00 106 ILE A O 1
ATOM 890 N N . LYS A 1 107 ? 1.071 -0.232 -21.484 1.00 92.81 107 LYS A N 1
ATOM 891 C CA . LYS A 1 107 ? 0.976 1.231 -21.338 1.00 92.81 107 LYS A CA 1
ATOM 892 C C . LYS A 1 107 ? 2.233 1.905 -21.894 1.00 92.81 107 LYS A C 1
ATOM 894 O O . LYS A 1 107 ? 3.326 1.354 -21.808 1.00 92.81 107 LYS A O 1
ATOM 899 N N . HIS A 1 108 ? 2.098 3.124 -22.419 1.00 93.06 108 HIS A N 1
ATOM 900 C CA . HIS A 1 108 ? 3.212 3.854 -23.036 1.00 93.06 108 HIS A CA 1
ATOM 901 C C . HIS A 1 108 ? 4.437 3.970 -22.113 1.00 93.06 108 HIS A C 1
ATOM 903 O O . HIS A 1 108 ? 5.546 3.629 -22.510 1.00 93.06 108 HIS A O 1
ATOM 909 N N . HIS A 1 109 ? 4.241 4.366 -20.853 1.00 91.69 109 HIS A N 1
ATOM 910 C CA . HIS A 1 109 ? 5.330 4.508 -19.878 1.00 91.69 109 HIS A CA 1
ATOM 911 C C . HIS A 1 109 ? 5.909 3.178 -19.373 1.00 91.69 109 HIS A C 1
ATOM 913 O O . HIS A 1 109 ? 6.879 3.192 -18.626 1.00 91.69 109 HIS A O 1
ATOM 919 N N . HIS A 1 110 ? 5.346 2.032 -19.771 1.00 93.88 110 HIS A N 1
ATOM 920 C CA . HIS A 1 110 ? 5.927 0.706 -19.526 1.00 93.88 110 HIS A CA 1
ATOM 921 C C . HIS A 1 110 ? 6.806 0.221 -20.685 1.00 93.88 110 HIS A C 1
ATOM 923 O O . HIS A 1 110 ? 7.433 -0.831 -20.571 1.00 93.88 110 HIS A O 1
ATOM 929 N N . ARG A 1 111 ? 6.891 0.967 -21.796 1.00 92.69 111 ARG A N 1
ATOM 930 C CA . ARG A 1 111 ? 7.702 0.625 -22.980 1.00 92.69 111 ARG A CA 1
ATOM 931 C C . ARG A 1 111 ? 9.185 0.976 -22.799 1.00 92.69 111 ARG A C 1
ATOM 933 O O . ARG A 1 111 ? 9.814 1.527 -23.694 1.00 92.69 111 ARG A O 1
ATOM 940 N N . ILE A 1 112 ? 9.734 0.661 -21.631 1.00 92.12 112 ILE A N 1
ATOM 941 C CA . ILE A 1 112 ? 11.160 0.796 -21.321 1.00 92.12 112 ILE A CA 1
ATOM 942 C C . ILE A 1 112 ? 11.861 -0.556 -21.473 1.00 92.12 112 ILE A C 1
ATOM 944 O O . ILE A 1 112 ? 11.235 -1.609 -21.318 1.00 92.12 112 ILE A O 1
ATOM 948 N N . SER A 1 113 ? 13.165 -0.536 -21.755 1.00 90.75 113 SER A N 1
ATOM 949 C CA . SER A 1 113 ? 13.968 -1.749 -21.975 1.00 90.75 113 SER A CA 1
ATOM 950 C C . SER A 1 113 ? 13.924 -2.713 -20.790 1.00 90.75 113 SER A C 1
ATOM 952 O O . SER A 1 113 ? 13.820 -3.921 -20.995 1.00 90.75 113 SER A O 1
ATOM 954 N N . ASP A 1 114 ? 13.920 -2.183 -19.566 1.00 89.50 114 ASP A N 1
ATOM 955 C CA . ASP A 1 114 ? 13.875 -2.966 -18.325 1.00 89.50 114 ASP A CA 1
ATOM 956 C C . ASP A 1 114 ? 12.653 -3.886 -18.227 1.00 89.50 114 ASP A C 1
ATOM 958 O O . ASP A 1 114 ? 12.711 -4.931 -17.584 1.00 89.50 114 ASP A O 1
ATOM 962 N N . PHE A 1 115 ? 11.535 -3.510 -18.853 1.00 94.44 115 PHE A N 1
ATOM 963 C CA . PHE A 1 115 ? 10.274 -4.247 -18.749 1.00 94.44 115 PHE A CA 1
ATOM 964 C C . PHE A 1 115 ? 10.028 -5.200 -19.912 1.00 94.44 115 PHE A C 1
ATOM 966 O O . PHE A 1 115 ? 9.031 -5.915 -19.882 1.00 94.44 115 PHE A O 1
ATOM 973 N N . LYS A 1 116 ? 10.931 -5.277 -20.899 1.00 92.31 116 LYS A N 1
ATOM 974 C CA . LYS A 1 116 ? 10.734 -6.098 -22.104 1.00 92.31 116 LYS A CA 1
ATOM 975 C C . LYS A 1 116 ? 10.396 -7.562 -21.788 1.00 92.31 116 LYS A C 1
ATOM 977 O O . LYS A 1 116 ? 9.539 -8.137 -22.444 1.00 92.31 116 LYS A O 1
ATOM 982 N N . GLY A 1 117 ? 11.035 -8.148 -20.772 1.00 91.50 117 GLY A N 1
ATOM 983 C CA . GLY A 1 117 ? 10.760 -9.524 -20.327 1.00 91.50 117 GLY A CA 1
ATOM 984 C C . GLY A 1 117 ? 9.567 -9.674 -19.373 1.00 91.50 117 GLY A C 1
ATOM 985 O O . GLY A 1 117 ? 9.200 -10.791 -19.034 1.00 91.50 117 GLY A O 1
ATOM 986 N N . LEU A 1 118 ? 8.978 -8.567 -18.913 1.00 93.19 118 LEU A N 1
ATOM 987 C CA . LEU A 1 118 ? 7.856 -8.545 -17.966 1.00 93.19 118 LEU A CA 1
ATOM 988 C C . LEU A 1 118 ? 6.523 -8.194 -18.636 1.00 93.19 118 LEU A C 1
ATOM 990 O O . LEU A 1 118 ? 5.460 -8.389 -18.039 1.00 93.19 118 LEU A O 1
ATOM 994 N N . HIS A 1 119 ? 6.571 -7.648 -19.855 1.00 92.44 119 HIS A N 1
ATOM 995 C CA . HIS A 1 119 ? 5.390 -7.311 -20.644 1.00 92.44 119 HIS A CA 1
ATOM 996 C C . HIS A 1 119 ? 4.460 -8.517 -20.745 1.00 92.44 119 HIS A C 1
ATOM 998 O O . HIS A 1 119 ? 4.907 -9.622 -21.027 1.00 92.44 119 HIS A O 1
ATOM 1004 N N . ASN A 1 120 ? 3.169 -8.298 -20.489 1.00 91.75 120 ASN A N 1
ATOM 1005 C CA . ASN A 1 120 ? 2.115 -9.315 -20.547 1.00 91.75 120 ASN A CA 1
ATOM 1006 C C . ASN A 1 120 ? 2.253 -10.494 -19.560 1.00 91.75 120 ASN A C 1
ATOM 1008 O O . ASN A 1 120 ? 1.418 -11.392 -19.570 1.00 91.75 120 ASN A O 1
ATOM 1012 N N . HIS A 1 121 ? 3.252 -10.482 -18.674 1.00 93.00 121 HIS A N 1
ATOM 1013 C CA . HIS A 1 121 ? 3.439 -11.487 -17.618 1.00 93.00 121 HIS A CA 1
ATOM 1014 C C . HIS A 1 121 ? 3.218 -10.920 -16.215 1.00 93.00 121 HIS A C 1
ATOM 1016 O O . HIS A 1 121 ? 2.931 -11.654 -15.271 1.00 93.00 121 HIS A O 1
ATOM 1022 N N . VAL A 1 122 ? 3.348 -9.603 -16.071 1.00 92.56 122 VAL A N 1
ATOM 1023 C CA . VAL A 1 122 ? 3.212 -8.892 -14.803 1.00 92.56 122 VAL A CA 1
ATOM 1024 C C . VAL A 1 122 ? 2.049 -7.914 -14.897 1.00 92.56 122 VAL A C 1
ATOM 1026 O O . VAL A 1 122 ? 1.859 -7.244 -15.911 1.00 92.56 122 VAL A O 1
ATOM 1029 N N . SER A 1 123 ? 1.267 -7.808 -13.819 1.00 93.19 123 SER A N 1
ATOM 1030 C CA . SER A 1 123 ? 0.162 -6.848 -13.770 1.00 93.19 123 SER A CA 1
ATOM 1031 C C . SER A 1 123 ? 0.649 -5.421 -14.033 1.00 93.19 123 SER A C 1
ATOM 1033 O O . SER A 1 123 ? 1.699 -4.999 -13.536 1.00 93.19 123 SER A O 1
ATOM 1035 N N . GLN A 1 124 ? -0.162 -4.633 -14.740 1.00 93.25 124 GLN A N 1
ATOM 1036 C CA . GLN A 1 124 ? 0.160 -3.225 -14.990 1.00 93.25 124 GLN A CA 1
ATOM 1037 C C . GLN A 1 124 ? 0.363 -2.433 -13.689 1.00 93.25 124 GLN A C 1
ATOM 1039 O O . GLN A 1 124 ? 1.180 -1.519 -13.652 1.00 93.25 124 GLN A O 1
ATOM 1044 N N . TYR A 1 125 ? -0.345 -2.801 -12.615 1.00 93.19 125 TYR A N 1
ATOM 1045 C CA . TYR A 1 125 ? -0.195 -2.186 -11.296 1.00 93.19 125 TYR A CA 1
ATOM 1046 C C . TYR A 1 125 ? 1.194 -2.429 -10.689 1.00 93.19 125 TYR A C 1
ATOM 1048 O O . TYR A 1 125 ? 1.817 -1.499 -10.182 1.00 93.19 125 TYR A O 1
ATOM 1056 N N . ALA A 1 126 ? 1.713 -3.658 -10.771 1.00 94.94 126 ALA A N 1
ATOM 1057 C CA . ALA A 1 126 ? 3.063 -3.956 -10.301 1.00 94.94 126 ALA A CA 1
ATOM 1058 C C . ALA A 1 126 ? 4.122 -3.224 -11.143 1.00 94.94 126 ALA A C 1
ATOM 1060 O O . ALA A 1 126 ? 5.052 -2.651 -10.577 1.00 94.94 126 ALA A O 1
ATOM 1061 N N . LEU A 1 127 ? 3.941 -3.150 -12.468 1.00 95.81 127 LEU A N 1
ATOM 1062 C CA . LEU A 1 127 ? 4.812 -2.352 -13.341 1.00 95.81 127 LEU A CA 1
ATOM 1063 C C . LEU A 1 127 ? 4.771 -0.858 -12.991 1.00 95.81 127 LEU A C 1
ATOM 1065 O O . LEU A 1 127 ? 5.815 -0.215 -12.972 1.00 95.81 127 LEU A O 1
ATOM 1069 N N . ASP A 1 128 ? 3.603 -0.305 -12.645 1.00 95.56 128 ASP A N 1
ATOM 1070 C CA . ASP A 1 128 ? 3.473 1.083 -12.179 1.00 95.56 128 ASP A CA 1
ATOM 1071 C C . ASP A 1 128 ? 4.277 1.339 -10.888 1.00 95.56 128 ASP A C 1
ATOM 1073 O O . ASP A 1 128 ? 4.862 2.413 -10.728 1.00 95.56 128 ASP A O 1
ATOM 1077 N N . ILE A 1 129 ? 4.346 0.363 -9.976 1.00 96.19 129 ILE A N 1
ATOM 1078 C CA . ILE A 1 129 ? 5.156 0.458 -8.750 1.00 96.19 129 ILE A CA 1
ATOM 1079 C C . ILE A 1 129 ? 6.649 0.365 -9.073 1.00 96.19 129 ILE A C 1
ATOM 1081 O O . ILE A 1 129 ? 7.417 1.220 -8.632 1.00 96.19 129 ILE A O 1
ATOM 1085 N N . ILE A 1 130 ? 7.065 -0.628 -9.865 1.00 95.62 130 ILE A N 1
ATOM 1086 C CA . ILE A 1 130 ? 8.476 -0.797 -10.241 1.00 95.62 130 ILE A CA 1
ATOM 1087 C C . ILE A 1 130 ? 8.964 0.432 -11.019 1.00 95.62 130 ILE A C 1
ATOM 1089 O O . ILE A 1 130 ? 10.065 0.915 -10.776 1.00 95.62 130 ILE A O 1
ATOM 1093 N N . ASN A 1 131 ? 8.131 1.009 -11.891 1.00 95.56 131 ASN A N 1
ATOM 1094 C CA . ASN A 1 131 ? 8.494 2.188 -12.676 1.00 95.56 131 ASN A CA 1
ATOM 1095 C C . ASN A 1 131 ? 8.780 3.418 -11.798 1.00 95.56 131 ASN A C 1
ATOM 1097 O O . ASN A 1 131 ? 9.632 4.236 -12.136 1.00 95.56 131 ASN A O 1
ATOM 1101 N N . LYS A 1 132 ? 8.115 3.546 -10.640 1.00 94.69 132 LYS A N 1
ATOM 1102 C CA . LYS A 1 132 ? 8.443 4.593 -9.657 1.00 94.69 132 LYS A CA 1
ATOM 1103 C C . LYS A 1 132 ? 9.838 4.392 -9.067 1.00 94.69 132 LYS A C 1
ATOM 1105 O O . LYS A 1 132 ? 10.564 5.367 -8.902 1.00 94.69 132 LYS A O 1
ATOM 1110 N N . GLU A 1 133 ? 10.226 3.149 -8.788 1.00 94.19 133 GLU A N 1
ATOM 1111 C CA . GLU A 1 133 ? 11.567 2.817 -8.292 1.00 94.19 133 GLU A CA 1
ATOM 1112 C C . GLU A 1 133 ? 12.640 2.992 -9.377 1.00 94.19 133 GLU A C 1
ATOM 1114 O O . GLU A 1 133 ? 13.723 3.492 -9.076 1.00 94.19 133 GLU A O 1
ATOM 1119 N N . VAL A 1 134 ? 12.326 2.685 -10.641 1.00 93.31 134 VAL A N 1
ATOM 1120 C CA . VAL A 1 134 ? 13.171 3.035 -11.797 1.00 93.31 134 VAL A CA 1
ATOM 1121 C C . VAL A 1 134 ? 13.353 4.550 -11.879 1.00 93.31 134 VAL A C 1
ATOM 1123 O O . VAL A 1 134 ? 14.480 5.031 -11.893 1.00 93.31 134 VAL A O 1
ATOM 1126 N N . GLY A 1 135 ? 12.270 5.329 -11.832 1.00 92.12 135 GLY A N 1
ATOM 1127 C CA . GLY A 1 135 ? 12.355 6.792 -11.833 1.00 92.12 135 GLY A CA 1
ATOM 1128 C C . GLY A 1 135 ? 13.138 7.350 -10.639 1.00 92.12 135 GLY A C 1
ATOM 1129 O O . GLY A 1 135 ? 13.830 8.360 -10.765 1.00 92.12 135 GLY A O 1
ATOM 1130 N N . ARG A 1 136 ? 13.081 6.678 -9.483 1.00 90.56 136 ARG A N 1
ATOM 1131 C CA . ARG A 1 136 ? 13.909 7.000 -8.313 1.00 90.56 136 ARG A CA 1
ATOM 1132 C C . ARG A 1 136 ? 15.396 6.776 -8.592 1.00 90.56 136 ARG A C 1
ATOM 1134 O O . ARG A 1 136 ? 16.207 7.593 -8.168 1.00 90.56 136 ARG A O 1
ATOM 1141 N N . LEU A 1 137 ? 15.753 5.715 -9.318 1.00 89.12 137 LEU A N 1
ATOM 1142 C CA . LEU A 1 137 ? 17.130 5.476 -9.754 1.00 89.12 137 LEU A CA 1
ATOM 1143 C C . LEU A 1 137 ? 17.628 6.511 -10.748 1.00 89.12 137 LEU A C 1
ATOM 1145 O O . LEU A 1 137 ? 18.736 7.010 -10.568 1.00 89.12 137 LEU A O 1
ATOM 1149 N N . GLU A 1 138 ? 16.829 6.860 -11.755 1.00 87.75 138 GLU A N 1
ATOM 1150 C CA . GLU A 1 138 ? 17.254 7.823 -12.780 1.00 87.75 138 GLU A CA 1
ATOM 1151 C C . GLU A 1 138 ? 17.608 9.190 -12.167 1.00 87.75 138 GLU A C 1
ATOM 1153 O O . GLU A 1 138 ? 18.534 9.859 -12.619 1.00 87.75 138 GLU A O 1
ATOM 1158 N N . LYS A 1 139 ? 16.943 9.576 -11.067 1.00 86.44 139 LYS A N 1
ATOM 1159 C CA . LYS A 1 139 ? 17.250 10.810 -10.324 1.00 86.44 139 LYS A CA 1
ATOM 1160 C C . LYS A 1 139 ? 18.562 10.759 -9.536 1.00 86.44 139 LYS A C 1
ATOM 1162 O O . LYS A 1 139 ? 19.199 11.793 -9.368 1.00 86.44 139 LYS A O 1
ATOM 1167 N N . SER A 1 140 ? 18.961 9.592 -9.031 1.00 79.38 140 SER A N 1
ATOM 1168 C CA . SER A 1 140 ? 20.114 9.449 -8.123 1.00 79.38 140 SER A CA 1
ATOM 1169 C C . SER A 1 140 ? 21.317 8.730 -8.748 1.00 79.38 140 SER A C 1
ATOM 1171 O O . SER A 1 140 ? 22.351 8.617 -8.095 1.00 79.38 140 SER A O 1
ATOM 1173 N N . ARG A 1 141 ? 21.209 8.250 -9.999 1.00 71.88 141 ARG A N 1
ATOM 1174 C CA . ARG A 1 141 ? 22.169 7.411 -10.760 1.00 71.88 141 ARG A CA 1
ATOM 1175 C C . ARG A 1 141 ? 22.487 6.042 -10.142 1.00 71.88 141 ARG A C 1
ATOM 1177 O O . ARG A 1 141 ? 22.679 5.074 -10.871 1.00 71.88 141 ARG A O 1
ATOM 1184 N N . SER A 1 142 ? 22.535 5.934 -8.818 1.00 75.25 142 SER A N 1
ATOM 1185 C CA . SER A 1 142 ? 22.627 4.682 -8.068 1.00 75.25 142 SER A CA 1
ATOM 1186 C C . SER A 1 142 ? 22.098 4.884 -6.650 1.00 75.25 142 SER A C 1
ATOM 1188 O O . SER A 1 142 ? 22.173 5.988 -6.113 1.00 75.25 142 SER A O 1
ATOM 1190 N N . ILE A 1 143 ? 21.573 3.827 -6.031 1.00 78.50 143 ILE A N 1
ATOM 1191 C CA . ILE A 1 143 ? 21.150 3.856 -4.628 1.00 78.50 143 ILE A CA 1
ATOM 1192 C C . ILE A 1 143 ? 21.849 2.710 -3.909 1.00 78.50 143 ILE A C 1
ATOM 1194 O O . ILE A 1 143 ? 21.594 1.544 -4.210 1.00 78.50 143 ILE A O 1
ATOM 1198 N N . ALA A 1 144 ? 22.735 3.041 -2.968 1.00 76.00 144 ALA A N 1
ATOM 1199 C CA . ALA A 1 144 ? 23.378 2.028 -2.143 1.00 76.00 144 ALA A CA 1
ATOM 1200 C C . ALA A 1 144 ? 22.365 1.378 -1.185 1.00 76.00 144 ALA A C 1
ATOM 1202 O O . ALA A 1 144 ? 21.335 1.963 -0.835 1.00 76.00 144 ALA A O 1
ATOM 1203 N N . VAL A 1 145 ? 22.658 0.139 -0.783 1.00 77.19 145 VAL A N 1
ATOM 1204 C CA . VAL A 1 145 ? 21.748 -0.730 -0.015 1.00 77.19 145 VAL A CA 1
ATOM 1205 C C . VAL A 1 145 ? 21.226 -0.035 1.244 1.00 77.19 145 VAL A C 1
ATOM 1207 O O . VAL A 1 145 ? 20.019 -0.014 1.489 1.00 77.19 145 VAL A O 1
ATOM 1210 N N . ASN A 1 146 ? 22.132 0.599 1.987 1.00 78.50 146 ASN A N 1
ATOM 1211 C CA . ASN A 1 146 ? 21.872 1.323 3.230 1.00 78.50 146 ASN A CA 1
ATOM 1212 C C . ASN A 1 146 ? 20.948 2.541 3.059 1.00 78.50 146 ASN A C 1
ATOM 1214 O O . ASN A 1 146 ? 20.238 2.894 3.995 1.00 78.50 146 ASN A O 1
ATOM 1218 N N . PHE A 1 147 ? 20.889 3.146 1.871 1.00 82.44 147 PHE A N 1
ATOM 1219 C CA . PHE A 1 147 ? 20.017 4.295 1.598 1.00 82.44 147 PHE A CA 1
ATOM 1220 C C . PHE A 1 147 ? 18.684 3.912 0.940 1.00 82.44 147 PHE A C 1
ATOM 1222 O O . PHE A 1 147 ? 17.786 4.743 0.820 1.00 82.44 147 PHE A O 1
ATOM 1229 N N . CYS A 1 148 ? 18.516 2.662 0.496 1.00 86.94 148 CYS A N 1
ATOM 1230 C CA . CYS A 1 148 ? 17.323 2.267 -0.251 1.00 86.94 148 CYS A CA 1
ATOM 1231 C C . CYS A 1 148 ? 16.092 2.057 0.629 1.00 86.94 148 CYS A C 1
ATOM 1233 O O . CYS A 1 148 ? 14.961 2.257 0.168 1.00 86.94 148 CYS A O 1
ATOM 1235 N N . GLY A 1 149 ? 16.299 1.517 1.827 1.00 87.12 149 GLY A N 1
ATOM 1236 C CA . GLY A 1 149 ? 15.239 1.114 2.738 1.00 87.12 149 GLY A CA 1
ATOM 1237 C C . GLY A 1 149 ? 14.416 -0.121 2.338 1.00 87.12 149 GLY A C 1
ATOM 1238 O O . GLY A 1 149 ? 13.880 -0.822 3.185 1.00 87.12 149 GLY A O 1
ATOM 1239 N N . CYS A 1 150 ? 14.323 -0.442 1.051 1.00 92.25 150 CYS A N 1
ATOM 1240 C CA . CYS A 1 150 ? 13.671 -1.658 0.553 1.00 92.25 150 CYS A CA 1
ATOM 1241 C C . CYS A 1 150 ? 12.188 -1.822 0.965 1.00 92.25 150 CYS A C 1
ATOM 1243 O O . CYS A 1 150 ? 11.679 -2.939 0.936 1.00 92.25 150 CYS A O 1
ATOM 1245 N N . ILE A 1 151 ? 11.467 -0.731 1.269 1.00 92.75 151 ILE A N 1
ATOM 1246 C CA . ILE A 1 151 ? 10.043 -0.777 1.670 1.00 92.75 151 ILE A CA 1
ATOM 1247 C C . ILE A 1 151 ? 9.198 -1.481 0.606 1.00 92.75 151 ILE A C 1
ATOM 1249 O O . ILE A 1 151 ? 8.394 -2.343 0.933 1.00 92.75 151 ILE A O 1
ATOM 1253 N N . ILE A 1 152 ? 9.390 -1.160 -0.677 1.00 94.94 152 ILE A N 1
ATOM 1254 C CA . ILE A 1 152 ? 8.629 -1.774 -1.780 1.00 94.94 152 ILE A CA 1
ATOM 1255 C C . ILE A 1 152 ? 8.835 -3.292 -1.836 1.00 94.94 152 ILE A C 1
ATOM 1257 O O . ILE A 1 152 ? 7.876 -4.036 -2.040 1.00 94.94 152 ILE A O 1
ATOM 1261 N N . TYR A 1 153 ? 10.055 -3.755 -1.571 1.00 95.06 153 TYR A N 1
ATOM 1262 C CA . TYR A 1 153 ? 10.345 -5.182 -1.491 1.00 95.06 153 TYR A CA 1
ATOM 1263 C C . TYR A 1 153 ? 9.632 -5.833 -0.304 1.00 95.06 153 TYR A C 1
ATOM 1265 O O . TYR A 1 153 ? 8.923 -6.819 -0.487 1.00 95.06 153 TYR A O 1
ATOM 1273 N N . LYS A 1 154 ? 9.741 -5.246 0.891 1.00 93.94 154 LYS A N 1
ATOM 1274 C CA . LYS A 1 154 ? 9.095 -5.760 2.107 1.00 93.94 154 LYS A CA 1
ATOM 1275 C C . LYS A 1 154 ? 7.568 -5.789 1.994 1.00 93.94 154 LYS A C 1
ATOM 1277 O O . LYS A 1 154 ? 6.938 -6.783 2.325 1.00 93.94 154 LYS A O 1
ATOM 1282 N N . THR A 1 155 ? 6.981 -4.728 1.447 1.00 95.00 155 THR A N 1
ATOM 1283 C CA . THR A 1 155 ? 5.525 -4.515 1.450 1.00 95.00 155 THR A CA 1
ATOM 1284 C C . THR A 1 155 ? 4.798 -5.103 0.243 1.00 95.00 155 THR A C 1
ATOM 1286 O O . THR A 1 155 ? 3.625 -5.451 0.355 1.00 95.00 155 THR A O 1
ATOM 1289 N N . HIS A 1 156 ? 5.460 -5.221 -0.913 1.00 94.94 156 HIS A N 1
ATOM 1290 C CA . HIS A 1 156 ? 4.841 -5.701 -2.157 1.00 94.94 156 HIS A CA 1
ATOM 1291 C C . HIS A 1 156 ? 5.557 -6.913 -2.769 1.00 94.94 156 HIS A C 1
ATOM 1293 O O . HIS A 1 156 ? 5.045 -7.487 -3.725 1.00 94.94 156 HIS A O 1
ATOM 1299 N N . GLY A 1 157 ? 6.737 -7.301 -2.270 1.00 95.06 157 GLY A N 1
ATOM 1300 C CA . GLY A 1 157 ? 7.565 -8.341 -2.893 1.00 95.06 157 GLY A CA 1
ATOM 1301 C C . GLY A 1 157 ? 8.177 -7.927 -4.236 1.00 95.06 157 GLY A C 1
ATOM 1302 O O . GLY A 1 157 ? 8.623 -8.785 -4.990 1.00 95.06 157 GLY A O 1
ATOM 1303 N N . LEU A 1 158 ? 8.175 -6.630 -4.557 1.00 95.81 158 LEU A N 1
ATOM 1304 C CA . LEU A 1 158 ? 8.646 -6.094 -5.836 1.00 95.81 158 LEU A CA 1
ATOM 1305 C C . LEU A 1 158 ? 10.073 -5.541 -5.711 1.00 95.81 158 LEU A C 1
ATOM 1307 O O . LEU A 1 158 ? 10.455 -5.075 -4.633 1.00 95.81 158 LEU A O 1
ATOM 1311 N N . PRO A 1 159 ? 10.874 -5.547 -6.791 1.00 94.75 159 PRO A N 1
ATOM 1312 C CA . PRO A 1 159 ? 12.235 -5.030 -6.738 1.00 94.75 159 PRO A CA 1
ATOM 1313 C C . PRO A 1 159 ? 12.235 -3.535 -6.393 1.00 94.75 159 PRO A C 1
ATOM 1315 O O . PRO A 1 159 ? 11.576 -2.724 -7.044 1.00 94.75 159 PRO A O 1
ATOM 1318 N N . CYS A 1 160 ? 12.990 -3.172 -5.356 1.00 94.12 160 CYS A N 1
ATOM 1319 C CA . CYS A 1 160 ? 13.261 -1.780 -5.019 1.00 94.12 160 CYS A CA 1
ATOM 1320 C C . CYS A 1 160 ? 14.404 -1.225 -5.878 1.00 94.12 160 CYS A C 1
ATOM 1322 O O . CYS A 1 160 ? 15.146 -1.967 -6.523 1.00 94.12 160 CYS A O 1
ATOM 1324 N N . ALA A 1 161 ? 14.601 0.087 -5.835 1.00 92.62 161 ALA A N 1
ATOM 1325 C CA . ALA A 1 161 ? 15.608 0.779 -6.629 1.00 92.62 161 ALA A CA 1
ATOM 1326 C C . ALA A 1 161 ? 17.032 0.191 -6.477 1.00 92.62 161 ALA A C 1
ATOM 1328 O O . ALA A 1 161 ? 17.713 -0.055 -7.472 1.00 92.62 161 ALA A O 1
ATOM 1329 N N . HIS A 1 162 ? 17.489 -0.128 -5.260 1.00 91.06 162 HIS A N 1
ATOM 1330 C CA . HIS A 1 162 ? 18.796 -0.784 -5.074 1.00 91.06 162 HIS A CA 1
ATOM 1331 C C . HIS A 1 162 ? 18.864 -2.122 -5.833 1.00 91.06 162 HIS A C 1
ATOM 1333 O O . HIS A 1 162 ? 19.830 -2.366 -6.555 1.00 91.06 162 HIS A O 1
ATOM 1339 N N . MET A 1 163 ? 17.841 -2.972 -5.720 1.00 92.50 163 MET A N 1
ATOM 1340 C CA . MET A 1 163 ? 17.826 -4.271 -6.401 1.00 92.50 163 MET A CA 1
ATOM 1341 C C . MET A 1 163 ? 17.862 -4.102 -7.921 1.00 92.50 163 MET A C 1
ATOM 1343 O O . MET A 1 163 ? 18.606 -4.806 -8.598 1.00 92.50 163 MET A O 1
ATOM 1347 N N . ILE A 1 164 ? 17.130 -3.123 -8.456 1.00 92.25 164 ILE A N 1
ATOM 1348 C CA . ILE A 1 164 ? 17.157 -2.795 -9.888 1.00 92.25 164 ILE A CA 1
ATOM 1349 C C . ILE A 1 164 ? 18.572 -2.375 -10.325 1.00 92.25 164 ILE A C 1
ATOM 1351 O O . ILE A 1 164 ? 19.031 -2.794 -11.386 1.00 92.25 164 ILE A O 1
ATOM 1355 N N . THR A 1 165 ? 19.306 -1.623 -9.495 1.00 90.31 165 THR A N 1
ATOM 1356 C CA . THR A 1 165 ? 20.714 -1.266 -9.771 1.00 90.31 165 THR A CA 1
ATOM 1357 C C . THR A 1 165 ? 21.587 -2.513 -9.932 1.00 90.31 165 THR A C 1
ATOM 1359 O O . THR A 1 165 ? 22.370 -2.599 -10.879 1.00 90.31 165 THR A O 1
ATOM 1362 N N . ILE A 1 166 ? 21.428 -3.498 -9.040 1.00 89.06 166 ILE A N 1
ATOM 1363 C CA . ILE A 1 166 ? 22.152 -4.776 -9.105 1.00 89.06 166 ILE A CA 1
ATOM 1364 C C . ILE A 1 166 ? 21.781 -5.545 -10.377 1.00 89.06 166 ILE A C 1
ATOM 1366 O O . ILE A 1 166 ? 22.670 -6.022 -11.080 1.00 89.06 166 ILE A O 1
ATOM 1370 N N . ILE A 1 167 ? 20.486 -5.625 -10.696 1.00 88.88 167 ILE A N 1
ATOM 1371 C CA . ILE A 1 167 ? 19.974 -6.333 -11.879 1.00 88.88 167 ILE A CA 1
ATOM 1372 C C . ILE A 1 167 ? 20.526 -5.721 -13.173 1.00 88.88 167 ILE A C 1
ATOM 1374 O O . ILE A 1 167 ? 20.953 -6.456 -14.059 1.00 88.88 167 ILE A O 1
ATOM 1378 N N . ARG A 1 168 ? 20.577 -4.385 -13.278 1.00 87.56 168 ARG A N 1
ATOM 1379 C CA . ARG A 1 168 ? 21.143 -3.683 -14.445 1.00 87.56 168 ARG A CA 1
ATOM 1380 C C . ARG A 1 168 ? 22.668 -3.830 -14.555 1.00 87.56 168 ARG A C 1
ATOM 1382 O O . ARG A 1 168 ? 23.212 -3.722 -15.649 1.00 87.56 168 ARG A O 1
ATOM 1389 N N . SER A 1 169 ? 23.371 -4.047 -13.440 1.00 82.06 169 SER A N 1
ATOM 1390 C CA . SER A 1 169 ? 24.841 -4.130 -13.373 1.00 82.06 169 SER A CA 1
ATOM 1391 C C . SER A 1 169 ? 25.332 -5.422 -12.697 1.00 82.06 169 SER A C 1
ATOM 1393 O O . SER A 1 169 ? 26.000 -5.360 -11.658 1.00 82.06 169 SER A O 1
ATOM 1395 N N . PRO A 1 170 ? 25.097 -6.607 -13.295 1.00 61.97 170 PRO A N 1
ATOM 1396 C CA . PRO A 1 170 ? 25.395 -7.893 -12.658 1.00 61.97 170 PRO A CA 1
ATOM 1397 C C . PRO A 1 170 ? 26.888 -8.093 -12.334 1.00 61.97 170 PRO A C 1
ATOM 1399 O O . PRO A 1 170 ? 27.226 -8.829 -11.410 1.00 61.97 170 PRO A O 1
ATOM 1402 N N . ARG A 1 171 ? 27.799 -7.386 -13.024 1.00 54.75 171 ARG A N 1
ATOM 1403 C CA . ARG A 1 171 ? 29.257 -7.481 -12.809 1.00 54.75 171 ARG A CA 1
ATOM 1404 C C . ARG A 1 171 ? 29.735 -6.924 -11.456 1.00 54.75 171 ARG A C 1
ATOM 1406 O O . ARG A 1 171 ? 30.821 -7.283 -11.024 1.00 54.75 171 ARG A O 1
ATOM 1413 N N . LYS A 1 172 ? 28.945 -6.082 -10.769 1.00 48.72 172 LYS A N 1
ATOM 1414 C CA . LYS A 1 172 ? 29.275 -5.539 -9.429 1.00 48.72 172 LYS A CA 1
ATOM 1415 C C . LYS A 1 172 ? 28.697 -6.360 -8.266 1.00 48.72 172 LYS A C 1
ATOM 1417 O O . LYS A 1 172 ? 29.015 -6.077 -7.118 1.00 48.72 172 LYS A O 1
ATOM 1422 N N . ALA A 1 173 ? 27.862 -7.367 -8.532 1.00 49.12 173 ALA A N 1
ATOM 1423 C CA . ALA A 1 173 ? 27.244 -8.189 -7.485 1.00 49.12 173 ALA A CA 1
ATOM 1424 C C . ALA A 1 173 ? 28.208 -9.230 -6.881 1.00 49.12 173 ALA A C 1
ATOM 1426 O O . ALA A 1 173 ? 28.024 -9.666 -5.749 1.00 49.12 173 ALA A O 1
ATOM 1427 N N . VAL A 1 174 ? 29.251 -9.614 -7.625 1.00 44.19 174 VAL A N 1
ATOM 1428 C CA . VAL A 1 174 ? 30.179 -10.699 -7.255 1.00 44.19 174 VAL A CA 1
ATOM 1429 C C . VAL A 1 174 ? 31.157 -10.290 -6.142 1.00 44.19 174 VAL A C 1
ATOM 1431 O O . VAL A 1 174 ? 31.631 -11.144 -5.405 1.00 44.19 174 VAL A O 1
ATOM 1434 N N . ILE A 1 175 ? 31.408 -8.991 -5.954 1.00 45.84 175 ILE A N 1
ATOM 1435 C CA . ILE A 1 175 ? 32.412 -8.489 -4.996 1.00 45.84 175 ILE A CA 1
ATOM 1436 C C . ILE A 1 175 ? 31.907 -8.403 -3.542 1.00 45.84 175 ILE A C 1
ATOM 1438 O O . ILE A 1 175 ? 32.728 -8.375 -2.636 1.00 45.84 175 ILE A O 1
ATOM 1442 N N . ASN A 1 176 ? 30.587 -8.428 -3.295 1.00 40.19 176 ASN A N 1
ATOM 1443 C CA . ASN A 1 176 ? 30.003 -8.234 -1.950 1.00 40.19 176 ASN A CA 1
ATOM 1444 C C . ASN A 1 176 ? 29.212 -9.448 -1.410 1.00 40.19 176 ASN A C 1
ATOM 1446 O O . ASN A 1 176 ? 28.386 -9.305 -0.509 1.00 40.19 176 ASN A O 1
ATOM 1450 N N . GLY A 1 177 ? 29.438 -10.650 -1.952 1.00 38.03 177 GLY A N 1
ATOM 1451 C CA . GLY A 1 177 ? 29.075 -11.917 -1.295 1.00 38.03 177 GLY A CA 1
ATOM 1452 C C . GLY A 1 177 ? 27.586 -12.208 -1.045 1.00 38.03 177 GLY A C 1
ATOM 1453 O O . GLY A 1 177 ? 27.272 -13.214 -0.419 1.00 38.03 177 GLY A O 1
ATOM 1454 N N . THR A 1 178 ? 26.645 -11.401 -1.536 1.00 40.03 178 THR A N 1
ATOM 1455 C CA . THR A 1 178 ? 25.204 -11.664 -1.380 1.00 40.03 178 THR A CA 1
ATOM 1456 C C . THR A 1 178 ? 24.523 -11.706 -2.739 1.00 40.03 178 THR A C 1
ATOM 1458 O O . THR A 1 178 ? 24.150 -10.690 -3.321 1.00 40.03 178 THR A O 1
ATOM 1461 N N . ARG A 1 179 ? 24.348 -12.925 -3.259 1.00 38.41 179 ARG A N 1
ATOM 1462 C CA . ARG A 1 179 ? 23.439 -13.193 -4.376 1.00 38.41 179 ARG A CA 1
ATOM 1463 C C . ARG A 1 179 ? 22.013 -12.952 -3.859 1.00 38.41 179 ARG A C 1
ATOM 1465 O O . ARG A 1 179 ? 21.607 -13.664 -2.940 1.00 38.41 179 ARG A O 1
ATOM 1472 N N . PRO A 1 180 ? 21.235 -11.998 -4.403 1.00 42.19 180 PRO A N 1
ATOM 1473 C CA . PRO A 1 180 ? 19.812 -11.965 -4.111 1.00 42.19 180 PRO A CA 1
ATOM 1474 C C . PRO A 1 180 ? 19.237 -13.293 -4.599 1.00 42.19 180 PRO A C 1
ATOM 1476 O O . PRO A 1 180 ? 19.439 -13.659 -5.761 1.00 42.19 180 PRO A O 1
ATOM 1479 N N . GLN A 1 181 ? 18.580 -14.040 -3.711 1.00 44.25 181 GLN A N 1
ATOM 1480 C CA . GLN A 1 181 ? 17.791 -15.198 -4.108 1.00 44.25 181 GLN A CA 1
ATOM 1481 C C . GLN A 1 181 ? 16.673 -14.683 -5.015 1.00 44.25 181 GLN A C 1
ATOM 1483 O O . GLN A 1 181 ? 15.649 -14.176 -4.564 1.00 44.25 181 GLN A O 1
ATOM 1488 N N . LEU A 1 182 ? 16.936 -14.724 -6.319 1.00 43.41 182 LEU A N 1
ATOM 1489 C CA . LEU A 1 182 ? 15.931 -14.548 -7.347 1.00 43.41 182 LEU A CA 1
ATOM 1490 C C . LEU A 1 182 ? 14.899 -15.647 -7.115 1.00 43.41 182 LEU A C 1
ATOM 1492 O O . LEU A 1 182 ? 15.252 -16.828 -7.086 1.00 43.41 182 LEU A O 1
ATOM 1496 N N . LEU A 1 183 ? 13.657 -15.217 -6.896 1.00 39.16 183 LEU A N 1
ATOM 1497 C CA . LEU A 1 183 ? 12.469 -16.048 -6.745 1.00 39.16 183 LEU A CA 1
ATOM 1498 C C . LEU A 1 183 ? 12.518 -17.214 -7.739 1.00 39.16 183 LEU A C 1
ATOM 1500 O O . LEU A 1 183 ? 12.280 -17.052 -8.932 1.00 39.16 183 LEU A O 1
ATOM 1504 N N . THR A 1 184 ? 12.872 -18.382 -7.217 1.00 32.25 184 THR A N 1
ATOM 1505 C CA . THR A 1 184 ? 12.759 -19.674 -7.882 1.00 32.25 184 THR A CA 1
ATOM 1506 C C . THR A 1 184 ? 11.947 -20.563 -6.958 1.00 32.25 184 THR A C 1
ATOM 1508 O O . THR A 1 184 ? 12.498 -21.234 -6.089 1.00 32.25 184 THR A O 1
ATOM 1511 N N . LYS A 1 185 ? 10.629 -20.479 -7.157 1.00 31.48 185 LYS A N 1
ATOM 1512 C CA . LYS A 1 185 ? 9.560 -21.482 -7.015 1.00 31.48 185 LYS A CA 1
ATOM 1513 C C . LYS A 1 185 ? 8.272 -20.814 -6.552 1.00 31.48 185 LYS A C 1
ATOM 1515 O O . LYS A 1 185 ? 8.322 -20.048 -5.567 1.00 31.48 185 LYS A O 1
#

Secondary structure (DSSP, 8-state):
---HHHHHHHHHHHHHHHTTT-HHHHHHIIIIIGGGGGGT-HHHHTTS--TT--STHHHHHHHHHHHHHH-STT--HHHHHHHHHHHHHHHHHHHHHHHHHHHH---GGG-SGGGTTTTTTS-HHHHHHHHHHHHHHHHHS---HHHH--HHHHHHSPPPHHHHHHHH-GGGSGGGS--------